Protein AF-A0A9E2C1N7-F1 (afdb_monomer_lite)

pLDDT: mean 74.33, std 12.71, range [33.69, 94.5]

Sequence (258 aa):
MKCPSCKGDIQWSYKGQTCPSCGDPLPKRKAFIVEFFQRSVEFSEDRGFFFWLLVFVLFLIVTAALEHLLGAGKLKIYLDRNKFISLLTMIYVAAHLKLIRNIHTISRPGYPGAYWVDRLIIKKMRRGTNVMLALGVLTSLIVLGPFNIFSMMPAYFVIISLFTALFWSIESFRMDDREFQDAKVRSYFVYLGVIRLRRWRQASGAYLITLVVSGGVFFGLSNVPNLYWNIRMNPFVMETVDIFTGLFDWMPLLWPEG

Secondary structure (DSSP, 8-state):
-B-TTT-PBPPTT---SB-TTT-PBP-----HHHHHHHHHHHHHHT--HHHHHHHHHHHHHHHHHHHHHHS--HHHHHHHH-HHHHHHHHHHHHHHHHHHHHHH-S-BTTB--S-S---HHHHHHHHHHHHHHHHHHHHHHHHH-GGGTTTTHHHHHHHHHHHHHHHHHHHHHHS-HHHHHSHHHHHHHHHTT---HHHHHHHHHHHHHHHHHHHHHHHHHHTSTTHHHHHHH-HHHHHHHHHHHHHHTTS--SS---

Radius of gyration: 24.75 Å; chains: 1; bounding box: 64×68×52 Å

Foldseek 3Di:
DAAPPPRDDDDPPDPDQADPVPRHGGPDPDPPVRVVVVVVLVVCQVDDLVVLLVVLVVVLVVLLVVCVVVHDSLSVVVCVLQVPLVVVLSSVLSLVVRLLSLLPDQDDPPDDDNPDPPDVVSVCLNVQLVVLLVVLQVVCCVQVNPVCCSNLVSVSSVSSVLSNLLSQLVVLVVDDPVNCPPPSNVSSCVSSVNNDSVVSNVVSVVSVVVVVVVVVVVVVCVPDPCSVVVCVPDPVSVVVVVVVCSNVVSRPPPDDPD

Structure (mmCIF, N/CA/C/O backbone):
data_AF-A0A9E2C1N7-F1
#
_entry.id   AF-A0A9E2C1N7-F1
#
loop_
_atom_site.group_PDB
_atom_site.id
_atom_site.type_symbol
_atom_site.label_atom_id
_atom_site.label_alt_id
_atom_site.label_comp_id
_atom_site.label_asym_id
_atom_site.label_entity_id
_atom_site.label_seq_id
_atom_site.pdbx_PDB_ins_code
_atom_site.Cartn_x
_atom_site.Cartn_y
_atom_site.Cartn_z
_atom_site.occupancy
_atom_site.B_iso_or_equiv
_atom_site.auth_seq_id
_atom_site.auth_comp_id
_atom_site.auth_asym_id
_atom_site.auth_atom_id
_atom_site.pdbx_PDB_model_num
ATOM 1 N N . MET A 1 1 ? 24.281 -37.840 2.337 1.00 74.94 1 MET A N 1
ATOM 2 C CA . MET A 1 1 ? 23.338 -37.167 1.406 1.00 74.94 1 MET A CA 1
ATOM 3 C C . MET A 1 1 ? 23.845 -37.396 -0.006 1.00 74.94 1 MET A C 1
ATOM 5 O O . MET A 1 1 ? 25.050 -37.359 -0.169 1.00 74.94 1 MET A O 1
ATOM 9 N N . LYS A 1 2 ? 22.997 -37.628 -1.013 1.00 78.56 2 LYS A N 1
ATOM 10 C CA . LYS A 1 2 ? 23.471 -37.769 -2.402 1.00 78.56 2 LYS A CA 1
ATOM 11 C C . LYS A 1 2 ? 23.579 -36.410 -3.089 1.00 78.56 2 LYS A C 1
ATOM 13 O O . LYS A 1 2 ? 22.719 -35.553 -2.886 1.00 78.56 2 LYS A O 1
ATOM 18 N N . CYS A 1 3 ? 24.621 -36.210 -3.889 1.00 74.94 3 CYS A N 1
ATOM 19 C CA . CYS A 1 3 ? 24.742 -35.036 -4.748 1.00 74.94 3 CYS A CA 1
ATOM 20 C C . CYS A 1 3 ? 23.625 -35.039 -5.811 1.00 74.94 3 CYS A C 1
ATOM 22 O O . CYS A 1 3 ? 23.429 -36.069 -6.455 1.00 74.94 3 CYS A O 1
ATOM 24 N N . PRO A 1 4 ? 22.912 -33.923 -6.044 1.00 73.25 4 PRO A N 1
ATOM 25 C CA . PRO A 1 4 ? 21.876 -33.867 -7.075 1.00 73.25 4 PRO A CA 1
ATOM 26 C C . PRO A 1 4 ? 22.427 -34.027 -8.503 1.00 73.25 4 PRO A C 1
ATOM 28 O O . PRO A 1 4 ? 21.726 -34.587 -9.339 1.00 73.25 4 PRO A O 1
ATOM 31 N N . SER A 1 5 ? 23.668 -33.598 -8.772 1.00 78.31 5 SER A N 1
ATOM 32 C CA . SER A 1 5 ? 24.288 -33.705 -10.102 1.00 78.31 5 SER A CA 1
ATOM 33 C C . SER A 1 5 ? 24.832 -35.107 -10.386 1.00 78.31 5 SER A C 1
ATOM 35 O O . SER A 1 5 ? 24.407 -35.766 -11.329 1.00 78.31 5 SER A O 1
ATOM 37 N N . CYS A 1 6 ? 25.766 -35.593 -9.562 1.00 79.81 6 CYS A N 1
ATOM 38 C CA . CYS A 1 6 ? 26.499 -36.835 -9.837 1.00 79.81 6 CYS A CA 1
ATOM 39 C C . CYS A 1 6 ? 25.971 -38.057 -9.073 1.00 79.81 6 CYS A C 1
ATOM 41 O O . CYS A 1 6 ? 26.512 -39.149 -9.220 1.00 79.81 6 CYS A O 1
ATOM 43 N N . LYS A 1 7 ? 24.946 -37.888 -8.222 1.00 81.31 7 LYS A N 1
ATOM 44 C CA . LYS A 1 7 ? 24.388 -38.923 -7.325 1.00 81.31 7 LYS A CA 1
ATOM 45 C C . LYS A 1 7 ? 25.398 -39.568 -6.361 1.00 81.31 7 LYS A C 1
ATOM 47 O O . LYS A 1 7 ? 25.020 -40.498 -5.651 1.00 81.31 7 LYS A O 1
ATOM 52 N N . GLY A 1 8 ? 26.630 -39.057 -6.293 1.00 79.69 8 GLY A N 1
ATOM 53 C CA . GLY A 1 8 ? 27.670 -39.508 -5.371 1.00 79.69 8 GLY A CA 1
ATOM 54 C C . GLY A 1 8 ? 27.310 -39.229 -3.913 1.00 79.69 8 GLY A C 1
ATOM 55 O O . GLY A 1 8 ? 26.621 -38.248 -3.607 1.00 79.69 8 GLY A O 1
ATOM 56 N N . ASP A 1 9 ? 27.760 -40.101 -3.014 1.00 79.44 9 ASP A N 1
ATOM 57 C CA . ASP A 1 9 ? 27.492 -39.980 -1.585 1.00 79.44 9 ASP A CA 1
ATOM 58 C C . ASP A 1 9 ? 28.379 -38.908 -0.938 1.00 79.44 9 ASP A C 1
ATOM 60 O O . ASP A 1 9 ? 29.605 -38.942 -0.982 1.00 79.44 9 ASP A O 1
ATOM 64 N N . ILE A 1 10 ? 27.727 -37.942 -0.299 1.00 77.06 10 ILE A N 1
ATOM 65 C CA . ILE A 1 10 ? 28.334 -36.869 0.481 1.00 77.06 10 ILE A CA 1
ATOM 66 C C . ILE A 1 10 ? 28.189 -37.239 1.954 1.00 77.06 10 ILE A C 1
ATOM 68 O O . ILE A 1 10 ? 27.066 -37.439 2.449 1.00 77.06 10 ILE A O 1
ATOM 72 N N . GLN A 1 11 ? 29.318 -37.306 2.661 1.00 77.25 11 GLN A N 1
ATOM 73 C CA . GLN A 1 11 ? 29.336 -37.501 4.109 1.00 77.25 11 GLN A CA 1
ATOM 74 C C . GLN A 1 11 ? 28.520 -36.406 4.805 1.00 77.25 11 GLN A C 1
ATOM 76 O O . GLN A 1 11 ? 28.612 -35.229 4.463 1.00 77.25 11 GLN A O 1
ATOM 81 N N . TRP A 1 12 ? 27.716 -36.782 5.801 1.00 66.62 12 TRP A N 1
ATOM 82 C CA . TRP A 1 12 ? 26.826 -35.847 6.504 1.00 66.62 12 TRP A CA 1
ATOM 83 C C . TRP A 1 12 ? 27.586 -34.714 7.221 1.00 66.62 12 TRP A C 1
ATOM 85 O O . TRP A 1 12 ? 27.057 -33.619 7.391 1.00 66.62 12 TRP A O 1
ATOM 95 N N . SER A 1 13 ? 28.836 -34.958 7.615 1.00 73.06 13 SER A N 1
ATOM 96 C CA . SER A 1 13 ? 29.733 -34.001 8.276 1.00 73.06 13 SER A CA 1
ATOM 97 C C . SER A 1 13 ? 30.444 -33.033 7.318 1.00 73.06 13 SER A C 1
ATOM 99 O O . SER A 1 13 ? 31.181 -32.157 7.773 1.00 73.06 13 SER A O 1
ATOM 101 N N . TYR A 1 14 ? 30.250 -33.170 6.004 1.00 72.69 14 TYR A N 1
ATOM 102 C CA . TYR A 1 14 ? 30.948 -32.367 5.007 1.00 72.69 14 TYR A CA 1
ATOM 103 C C . TYR A 1 14 ? 30.443 -30.911 4.999 1.00 72.69 14 TYR A C 1
ATOM 105 O O . TYR A 1 14 ? 29.276 -30.646 4.713 1.00 72.69 14 TYR A O 1
ATOM 113 N N . LYS A 1 15 ? 31.333 -29.956 5.307 1.00 68.69 15 LYS A N 1
ATOM 114 C CA . LYS A 1 15 ? 31.037 -28.506 5.382 1.00 68.69 15 LYS A CA 1
ATOM 115 C C . LYS A 1 15 ? 31.385 -27.721 4.105 1.00 68.69 15 LYS A C 1
ATOM 117 O O . LYS A 1 15 ? 31.274 -26.496 4.099 1.00 68.69 15 LYS A O 1
ATOM 122 N N . GLY A 1 16 ? 31.838 -28.391 3.044 1.00 70.00 16 GLY A N 1
ATOM 123 C CA . GLY A 1 16 ? 32.209 -27.737 1.786 1.00 70.00 16 GLY A CA 1
ATOM 124 C C . GLY A 1 16 ? 30.992 -27.261 0.987 1.00 70.00 16 GLY A C 1
ATOM 125 O O . GLY A 1 16 ? 29.906 -27.830 1.078 1.00 70.00 16 GLY A O 1
ATOM 126 N N . GLN A 1 17 ? 31.172 -26.197 0.198 1.00 71.88 17 GLN A N 1
ATOM 127 C CA . GLN A 1 17 ? 30.114 -25.629 -0.654 1.00 71.88 17 GLN A CA 1
ATOM 128 C C . GLN A 1 17 ? 30.000 -26.321 -2.022 1.00 71.88 17 GLN A C 1
ATOM 130 O O . GLN A 1 17 ? 29.081 -26.023 -2.781 1.00 71.88 17 GLN A O 1
ATOM 135 N N . THR A 1 18 ? 30.907 -27.244 -2.335 1.00 78.88 18 THR A N 1
ATOM 136 C CA . THR A 1 18 ? 30.981 -27.986 -3.598 1.00 78.88 18 THR A CA 1
ATOM 137 C C . THR A 1 18 ? 30.967 -29.485 -3.335 1.00 78.88 18 THR A C 1
ATOM 139 O O . THR A 1 18 ? 31.353 -29.946 -2.266 1.00 78.88 18 THR A O 1
ATOM 142 N N . CYS A 1 19 ? 30.476 -30.276 -4.280 1.00 78.25 19 CYS A N 1
ATOM 143 C CA . CYS A 1 19 ? 30.455 -31.720 -4.147 1.00 78.25 19 CYS A CA 1
ATOM 144 C C . CYS A 1 19 ? 31.893 -32.255 -4.219 1.00 78.25 19 CYS A C 1
ATOM 146 O O . CYS A 1 19 ? 32.580 -31.966 -5.197 1.00 78.25 19 CYS A O 1
ATOM 148 N N . PRO A 1 20 ? 32.350 -33.082 -3.263 1.00 76.19 20 PRO A N 1
ATOM 149 C CA . PRO A 1 20 ? 33.700 -33.643 -3.304 1.00 76.19 20 PRO A CA 1
ATOM 150 C C . PRO A 1 20 ? 33.921 -34.591 -4.495 1.00 76.19 20 PRO A C 1
ATOM 152 O O . PRO A 1 20 ? 35.060 -34.805 -4.890 1.00 76.19 20 PRO A O 1
ATOM 155 N N . SER A 1 21 ? 32.851 -35.147 -5.075 1.00 80.94 21 SER A N 1
ATOM 156 C CA . SER A 1 21 ? 32.938 -36.106 -6.184 1.00 80.94 21 SER A CA 1
ATOM 157 C C . SER A 1 21 ? 32.932 -35.460 -7.571 1.00 80.94 21 SER A C 1
ATOM 159 O O . SER A 1 21 ? 33.561 -35.993 -8.475 1.00 80.94 21 SER A O 1
ATOM 161 N N . CYS A 1 22 ? 32.211 -34.351 -7.771 1.00 80.75 22 CYS A N 1
ATOM 162 C CA . CYS A 1 22 ? 32.082 -33.718 -9.093 1.00 80.75 22 CYS A CA 1
ATOM 163 C C . CYS A 1 22 ? 32.449 -32.230 -9.131 1.00 80.75 22 CYS A C 1
ATOM 165 O O . CYS A 1 22 ? 32.400 -31.630 -10.195 1.00 80.75 22 CYS A O 1
ATOM 167 N N . GLY A 1 23 ? 32.789 -31.612 -7.997 1.00 73.94 23 GLY A N 1
ATOM 168 C CA . GLY A 1 23 ? 33.135 -30.190 -7.922 1.00 73.94 23 GLY A CA 1
ATOM 169 C C . GLY A 1 23 ? 31.953 -29.224 -8.066 1.00 73.94 23 GLY A C 1
ATOM 170 O O . GLY A 1 23 ? 32.115 -28.040 -7.779 1.00 73.94 23 GLY A O 1
ATOM 171 N N . ASP A 1 24 ? 30.762 -29.706 -8.437 1.00 77.12 24 ASP A N 1
ATOM 172 C CA . ASP A 1 24 ? 29.581 -28.856 -8.602 1.00 77.12 24 ASP A CA 1
ATOM 173 C C . ASP A 1 24 ? 29.157 -28.190 -7.288 1.00 77.12 24 ASP A C 1
ATOM 175 O O . ASP A 1 24 ? 29.225 -28.820 -6.227 1.00 77.12 24 ASP A O 1
ATOM 179 N N . PRO A 1 25 ? 28.654 -26.945 -7.329 1.00 74.00 25 PRO A N 1
ATOM 180 C CA . PRO A 1 25 ? 28.130 -26.278 -6.147 1.00 74.00 25 PRO A CA 1
ATOM 181 C C . PRO A 1 25 ? 26.973 -27.087 -5.556 1.00 74.00 25 PRO A C 1
ATOM 183 O O . PRO A 1 25 ? 25.979 -27.382 -6.223 1.00 74.00 25 PRO A O 1
ATOM 186 N N . LEU A 1 26 ? 27.083 -27.436 -4.275 1.00 69.56 26 LEU A N 1
ATOM 187 C CA . LEU A 1 26 ? 25.985 -28.073 -3.565 1.00 69.56 26 LEU A CA 1
ATOM 188 C C . LEU A 1 26 ? 24.870 -27.045 -3.370 1.00 69.56 26 LEU A C 1
ATOM 190 O O . LEU A 1 26 ? 25.157 -25.886 -3.041 1.00 69.56 26 LEU A O 1
ATOM 194 N N . PRO A 1 27 ? 23.592 -27.434 -3.537 1.00 63.25 27 PRO A N 1
ATOM 195 C CA . PRO A 1 27 ? 22.496 -26.541 -3.217 1.00 63.25 27 PRO A CA 1
ATOM 196 C C . PRO A 1 27 ? 22.644 -26.157 -1.748 1.00 63.25 27 PRO A C 1
ATOM 198 O O . PRO A 1 27 ? 22.552 -27.010 -0.861 1.00 63.25 27 PRO A O 1
ATOM 201 N N . LYS A 1 28 ? 22.921 -24.871 -1.484 1.00 62.31 28 LYS A N 1
ATOM 202 C CA . LYS A 1 28 ? 22.920 -24.339 -0.119 1.00 62.31 28 LYS A CA 1
ATOM 203 C C . LYS A 1 28 ? 21.609 -24.787 0.502 1.00 62.31 28 LYS A C 1
ATOM 205 O O . LYS A 1 28 ? 20.558 -24.520 -0.079 1.00 62.31 28 LYS A O 1
ATOM 210 N N . ARG A 1 29 ? 21.677 -25.497 1.632 1.00 56.12 29 ARG A N 1
ATOM 211 C CA . ARG A 1 29 ? 20.500 -25.926 2.394 1.00 56.12 29 ARG A CA 1
ATOM 212 C C . ARG A 1 29 ? 19.708 -24.658 2.714 1.00 56.12 29 ARG A C 1
ATOM 214 O O . ARG A 1 29 ? 20.056 -23.922 3.635 1.00 56.12 29 ARG A O 1
ATOM 221 N N . LYS A 1 30 ? 18.720 -24.326 1.882 1.00 56.91 30 LYS A N 1
ATOM 222 C CA . LYS A 1 30 ? 17.848 -23.186 2.131 1.00 56.91 30 LYS A CA 1
ATOM 223 C C . LYS A 1 30 ? 17.048 -23.568 3.365 1.00 56.91 30 LYS A C 1
ATOM 225 O O . LYS A 1 30 ? 16.530 -24.680 3.444 1.00 56.91 30 LYS A O 1
ATOM 230 N N . ALA A 1 31 ? 17.026 -22.693 4.365 1.00 68.56 31 ALA A N 1
ATOM 231 C CA . ALA A 1 31 ? 16.192 -22.921 5.533 1.00 68.56 31 ALA A CA 1
ATOM 232 C C . ALA A 1 31 ? 14.749 -23.148 5.059 1.00 68.56 31 ALA A C 1
ATOM 234 O O . ALA A 1 31 ? 14.293 -22.441 4.159 1.00 68.56 31 ALA A O 1
ATOM 235 N N . PHE A 1 32 ? 14.042 -24.103 5.664 1.00 69.06 32 PHE A N 1
ATOM 236 C CA . PHE A 1 32 ? 12.650 -24.427 5.324 1.00 69.06 32 PHE A CA 1
ATOM 237 C C . PHE A 1 32 ? 11.767 -23.172 5.238 1.00 69.06 32 PHE A C 1
ATOM 239 O O . PHE A 1 32 ? 10.959 -23.036 4.329 1.00 69.06 32 PHE A O 1
ATOM 246 N N . ILE A 1 33 ? 12.005 -22.205 6.127 1.00 59.47 33 ILE A N 1
ATOM 247 C CA . ILE A 1 33 ? 11.342 -20.897 6.144 1.00 59.47 33 ILE A CA 1
ATOM 248 C C . ILE A 1 33 ? 11.543 -20.140 4.820 1.00 59.47 33 ILE A C 1
ATOM 250 O O . ILE A 1 33 ? 10.585 -19.630 4.252 1.00 59.47 33 ILE A O 1
ATOM 254 N N . VAL A 1 34 ? 12.768 -20.093 4.290 1.00 64.50 34 VAL A N 1
ATOM 255 C CA . VAL A 1 34 ? 13.086 -19.399 3.029 1.00 64.50 34 VAL A CA 1
ATOM 256 C C . VAL A 1 34 ? 12.415 -20.089 1.844 1.00 64.50 34 VAL A C 1
ATOM 258 O O . VAL A 1 34 ? 11.892 -19.417 0.960 1.00 64.50 34 VAL A O 1
ATOM 261 N N . GLU A 1 35 ? 12.395 -21.421 1.832 1.00 68.38 35 GLU A N 1
ATOM 262 C CA . GLU A 1 35 ? 11.720 -22.190 0.783 1.00 68.38 35 GLU A CA 1
ATOM 263 C C . GLU A 1 35 ? 10.193 -22.023 0.847 1.00 68.38 35 GLU A C 1
ATOM 265 O O . GLU A 1 35 ? 9.552 -21.818 -0.182 1.00 68.38 35 GLU A O 1
ATOM 270 N N . PHE A 1 36 ? 9.617 -22.019 2.052 1.00 68.88 36 PHE A N 1
ATOM 271 C CA . PHE A 1 36 ? 8.199 -21.754 2.277 1.00 68.88 36 PHE A CA 1
ATOM 272 C C . PHE A 1 36 ? 7.804 -20.342 1.829 1.00 68.88 36 PHE A C 1
ATOM 274 O O . PHE A 1 36 ? 6.798 -20.180 1.138 1.00 68.88 36 PHE A O 1
ATOM 281 N N . PHE A 1 37 ? 8.609 -19.326 2.157 1.00 67.56 37 PHE A N 1
ATOM 282 C CA . PHE A 1 37 ? 8.377 -17.960 1.687 1.00 67.56 37 PHE A CA 1
ATOM 283 C C . PHE A 1 37 ? 8.489 -17.859 0.166 1.00 67.56 37 PHE A C 1
ATOM 285 O O . PHE A 1 37 ? 7.611 -17.258 -0.443 1.00 67.56 37 PHE A O 1
ATOM 292 N N . GLN A 1 38 ? 9.500 -18.471 -0.465 1.00 67.25 38 GLN A N 1
ATOM 293 C CA . GLN A 1 38 ? 9.611 -18.466 -1.931 1.00 67.25 38 GLN A CA 1
ATOM 294 C C . GLN A 1 38 ? 8.392 -19.117 -2.592 1.00 67.25 38 GLN A C 1
ATOM 296 O O . GLN A 1 38 ? 7.775 -18.496 -3.453 1.00 67.25 38 GLN A O 1
ATOM 301 N N . ARG A 1 39 ? 7.980 -20.307 -2.136 1.00 66.50 39 ARG A N 1
ATOM 302 C CA . ARG A 1 39 ? 6.788 -20.988 -2.670 1.00 66.50 39 ARG A CA 1
ATOM 303 C C . ARG A 1 39 ? 5.503 -20.200 -2.431 1.00 66.50 39 ARG A C 1
ATOM 305 O O . ARG A 1 39 ? 4.633 -20.181 -3.293 1.00 66.50 39 ARG A O 1
ATOM 312 N N . SER A 1 40 ? 5.372 -19.546 -1.278 1.00 65.88 40 SER A N 1
ATOM 313 C CA . SER A 1 40 ? 4.205 -18.709 -0.968 1.00 65.88 40 SER A CA 1
ATOM 314 C C . SER A 1 40 ? 4.152 -17.469 -1.856 1.00 65.88 40 SER A C 1
ATOM 316 O O . SER A 1 40 ? 3.079 -17.099 -2.330 1.00 65.88 40 SER A O 1
ATOM 318 N N . VAL A 1 41 ? 5.310 -16.851 -2.118 1.00 65.69 41 VAL A N 1
ATOM 319 C CA . VAL A 1 41 ? 5.431 -15.733 -3.059 1.00 65.69 41 VAL A CA 1
ATOM 320 C C . VAL A 1 41 ? 4.995 -16.194 -4.444 1.00 65.69 41 VAL A C 1
ATOM 322 O O . VAL A 1 41 ? 4.045 -15.615 -4.958 1.00 65.69 41 VAL A O 1
ATOM 325 N N . GLU A 1 42 ? 5.581 -17.270 -4.977 1.00 67.62 42 GLU A N 1
ATOM 326 C CA . GLU A 1 42 ? 5.230 -17.855 -6.284 1.00 67.62 42 GLU A CA 1
ATOM 327 C C . GLU A 1 42 ? 3.737 -18.215 -6.380 1.00 67.62 42 GLU A C 1
ATOM 329 O O . GLU A 1 42 ? 3.062 -17.822 -7.326 1.00 67.62 42 GLU A O 1
ATOM 334 N N . PHE A 1 43 ? 3.166 -18.871 -5.363 1.00 69.38 43 PHE A N 1
ATOM 335 C CA . PHE A 1 43 ? 1.740 -19.221 -5.332 1.00 69.38 43 PHE A CA 1
ATOM 336 C C . PHE A 1 43 ? 0.820 -17.995 -5.347 1.00 69.38 43 PHE A C 1
ATOM 338 O O . PHE A 1 43 ? -0.278 -18.033 -5.913 1.00 69.38 43 PHE A O 1
ATOM 345 N N . SER A 1 44 ? 1.251 -16.910 -4.704 1.00 66.25 44 SER A N 1
ATOM 346 C CA . SER A 1 44 ? 0.518 -15.649 -4.682 1.00 66.25 44 SER A CA 1
ATOM 347 C C . SER A 1 44 ? 0.630 -14.880 -6.001 1.00 66.25 44 SER A C 1
ATOM 349 O O . SER A 1 44 ? -0.111 -13.910 -6.192 1.00 66.25 44 SER A O 1
ATOM 351 N N . GLU A 1 45 ? 1.525 -15.287 -6.919 1.00 64.94 45 GLU A N 1
ATOM 352 C CA . GLU A 1 45 ? 1.841 -14.460 -8.077 1.00 64.94 45 GLU A CA 1
ATOM 353 C C . GLU A 1 45 ? 0.700 -14.358 -9.110 1.00 64.94 45 GLU A C 1
ATOM 355 O O . GLU A 1 45 ? 0.469 -13.304 -9.709 1.00 64.94 45 GLU A O 1
ATOM 360 N N . ASP A 1 46 ? -0.104 -15.401 -9.250 1.00 63.38 46 ASP A N 1
ATOM 361 C CA . ASP A 1 46 ? -1.195 -15.415 -10.231 1.00 63.38 46 ASP A CA 1
ATOM 362 C C . ASP A 1 46 ? -2.555 -15.049 -9.622 1.00 63.38 46 ASP A C 1
ATOM 364 O O . ASP A 1 46 ? -3.607 -15.163 -10.257 1.00 63.38 46 ASP A O 1
ATOM 368 N N . ARG A 1 47 ? -2.575 -14.615 -8.356 1.00 76.56 47 ARG A N 1
ATOM 369 C CA . ARG A 1 47 ? -3.819 -14.452 -7.604 1.00 76.56 47 ARG A CA 1
ATOM 370 C C . ARG A 1 47 ? -4.387 -13.036 -7.705 1.00 76.56 47 ARG A C 1
ATOM 372 O O . ARG A 1 47 ? -3.727 -12.033 -7.434 1.00 76.56 47 ARG A O 1
ATOM 379 N N . GLY A 1 48 ? -5.659 -12.970 -8.101 1.00 72.44 48 GLY A N 1
ATOM 380 C CA . GLY A 1 48 ? -6.412 -11.734 -8.311 1.00 72.44 48 GLY A CA 1
ATOM 381 C C . GLY A 1 48 ? -7.000 -11.116 -7.035 1.00 72.44 48 GLY A C 1
ATOM 382 O O . GLY A 1 48 ? -6.746 -11.554 -5.920 1.00 72.44 48 GLY A O 1
ATOM 383 N N . PHE A 1 49 ? -7.834 -10.087 -7.211 1.00 76.75 49 PHE A N 1
ATOM 384 C CA . PHE A 1 49 ? -8.453 -9.327 -6.112 1.00 76.75 49 PHE A CA 1
ATOM 385 C C . PHE A 1 49 ? -9.267 -10.202 -5.147 1.00 76.75 49 PHE A C 1
ATOM 387 O O . PHE A 1 49 ? -9.076 -10.104 -3.940 1.00 76.75 49 PHE A O 1
ATOM 394 N N . PHE A 1 50 ? -10.116 -11.093 -5.669 1.00 79.12 50 PHE A N 1
ATOM 395 C CA . PHE A 1 50 ? -10.971 -11.954 -4.843 1.00 79.12 50 PHE A CA 1
ATOM 396 C C . PHE A 1 50 ? -10.184 -12.884 -3.917 1.00 79.12 50 PHE A C 1
ATOM 398 O O . PHE A 1 50 ? -10.632 -13.159 -2.810 1.00 79.12 50 PHE A O 1
ATOM 405 N N . PHE A 1 51 ? -8.997 -13.326 -4.338 1.00 82.69 51 PHE A N 1
ATOM 406 C CA . PHE A 1 51 ? -8.122 -14.118 -3.480 1.00 82.69 51 PHE A CA 1
ATOM 407 C C . PHE A 1 51 ? -7.639 -13.296 -2.283 1.00 82.69 51 PHE A C 1
ATOM 409 O O . PHE A 1 51 ? -7.774 -13.740 -1.151 1.00 82.69 51 PHE A O 1
ATOM 416 N N . TRP A 1 52 ? -7.137 -12.080 -2.514 1.00 81.44 52 TRP A N 1
ATOM 417 C CA . TRP A 1 52 ? -6.672 -11.202 -1.434 1.00 81.44 52 TRP A CA 1
ATOM 418 C C . TRP A 1 52 ? -7.804 -10.749 -0.515 1.00 81.44 52 TRP A C 1
ATOM 420 O O . TRP A 1 52 ? -7.599 -10.649 0.691 1.00 81.44 52 TRP A O 1
ATOM 430 N N . LEU A 1 53 ? -9.004 -10.547 -1.066 1.00 83.38 53 LEU A N 1
ATOM 431 C CA . LEU A 1 53 ? -10.204 -10.295 -0.276 1.00 83.38 53 LEU A CA 1
ATOM 432 C C . LEU A 1 53 ? -10.514 -11.480 0.640 1.00 83.38 53 LEU A C 1
ATOM 434 O O . LEU A 1 53 ? -10.687 -11.288 1.837 1.00 83.38 53 LEU A O 1
ATOM 438 N N . LEU A 1 54 ? -10.517 -12.702 0.104 1.00 86.62 54 LEU A N 1
ATOM 439 C CA . LEU A 1 54 ? -10.760 -13.912 0.886 1.00 86.62 54 LEU A CA 1
ATOM 440 C C . LEU A 1 54 ? -9.680 -14.136 1.953 1.00 86.62 54 LEU A C 1
ATOM 442 O O . LEU A 1 54 ? -10.016 -14.443 3.091 1.00 86.62 54 LEU A O 1
ATOM 446 N N . VAL A 1 55 ? -8.402 -13.926 1.624 1.00 84.81 55 VAL A N 1
ATOM 447 C CA . VAL A 1 55 ? -7.296 -13.998 2.593 1.00 84.81 55 VAL A CA 1
ATOM 448 C C . VAL A 1 55 ? -7.495 -12.986 3.720 1.00 84.81 55 VAL A C 1
ATOM 450 O O . VAL A 1 55 ? -7.352 -13.344 4.886 1.00 84.81 55 VAL A O 1
ATOM 453 N N . PHE A 1 56 ? -7.861 -11.744 3.396 1.00 84.00 56 PHE A N 1
ATOM 454 C CA . PHE A 1 56 ? -8.083 -10.709 4.402 1.00 84.00 56 PHE A CA 1
ATOM 455 C C . PHE A 1 56 ? -9.310 -10.995 5.277 1.00 84.00 56 PHE A C 1
ATOM 457 O O . PHE A 1 56 ? -9.244 -10.842 6.494 1.00 84.00 56 PHE A O 1
ATOM 464 N N . VAL A 1 57 ? -10.406 -11.476 4.683 1.00 85.44 57 VAL A N 1
ATOM 465 C CA . VAL A 1 57 ? -11.612 -11.889 5.416 1.00 85.44 57 VAL A CA 1
ATOM 466 C C . VAL A 1 57 ? -11.311 -13.064 6.345 1.00 85.44 57 VAL A C 1
ATOM 468 O O . VAL A 1 57 ? -11.675 -13.019 7.515 1.00 85.44 57 VAL A O 1
ATOM 471 N N . LEU A 1 58 ? -10.604 -14.095 5.871 1.00 87.62 58 LEU A N 1
ATOM 472 C CA . LEU A 1 58 ? -10.188 -15.218 6.716 1.00 87.62 58 LEU A CA 1
ATOM 473 C C . LEU A 1 58 ? -9.280 -14.753 7.853 1.00 87.62 58 LEU A C 1
ATOM 475 O O . LEU A 1 58 ? -9.462 -15.175 8.991 1.00 87.62 58 LEU A O 1
ATOM 479 N N . PHE A 1 59 ? -8.340 -13.854 7.563 1.00 86.00 59 PHE A N 1
ATOM 480 C CA . PHE A 1 59 ? -7.473 -13.271 8.578 1.00 86.00 59 PHE A CA 1
ATOM 481 C C . PHE A 1 59 ? -8.273 -12.515 9.646 1.00 86.00 59 PHE A C 1
ATOM 483 O O . PHE A 1 59 ? -8.022 -12.721 10.831 1.00 86.00 59 PHE A O 1
ATOM 490 N N . LEU A 1 60 ? -9.274 -11.719 9.249 1.00 84.38 60 LEU A N 1
ATOM 491 C CA . LEU A 1 60 ? -10.201 -11.034 10.158 1.00 84.38 60 LEU A CA 1
ATOM 492 C C . LEU A 1 60 ? -11.026 -12.008 11.006 1.00 84.38 60 LEU A C 1
ATOM 494 O O . LEU A 1 60 ? -11.160 -11.806 12.207 1.00 84.38 60 LEU A O 1
ATOM 498 N N . ILE A 1 61 ? -11.556 -13.077 10.409 1.00 85.62 61 ILE A N 1
ATOM 499 C CA . ILE A 1 61 ? -12.334 -14.091 11.137 1.00 85.62 61 ILE A CA 1
ATOM 500 C C . ILE A 1 61 ? -11.453 -14.789 12.176 1.00 85.62 61 ILE A C 1
ATOM 502 O O . ILE A 1 61 ? -11.859 -14.939 13.327 1.00 85.62 61 ILE A O 1
ATOM 506 N N . VAL A 1 62 ? -10.237 -15.187 11.791 1.00 86.19 62 VAL A N 1
ATOM 507 C CA . VAL A 1 62 ? -9.286 -15.845 12.697 1.00 86.19 62 VAL A CA 1
ATOM 508 C C . VAL A 1 62 ? -8.857 -14.898 13.815 1.00 86.19 62 VAL A C 1
ATOM 510 O O . VAL A 1 62 ? -8.845 -15.304 14.973 1.00 86.19 62 VAL A O 1
ATOM 513 N N . THR A 1 63 ? -8.550 -13.636 13.509 1.00 83.25 63 THR A N 1
ATOM 514 C CA . THR A 1 63 ? -8.188 -12.645 14.539 1.00 83.25 63 THR A CA 1
ATOM 515 C C . THR A 1 63 ? -9.355 -12.330 15.467 1.00 83.25 63 THR A C 1
ATOM 517 O O . THR A 1 63 ? -9.150 -12.289 16.675 1.00 83.25 63 THR A O 1
ATOM 520 N N . ALA A 1 64 ? -10.579 -12.206 14.952 1.00 80.75 64 ALA A N 1
ATOM 521 C CA . ALA A 1 64 ? -11.771 -12.016 15.776 1.00 80.75 64 ALA A CA 1
ATOM 522 C C . ALA A 1 64 ? -12.038 -13.227 16.685 1.00 80.75 64 ALA A C 1
ATOM 524 O O . ALA A 1 64 ? -12.378 -13.053 17.854 1.00 80.75 64 ALA A O 1
ATOM 525 N N . ALA A 1 65 ? -11.846 -14.450 16.181 1.00 83.38 65 ALA A N 1
ATOM 526 C CA . ALA A 1 65 ? -11.967 -15.667 16.979 1.00 83.38 65 ALA A CA 1
ATOM 527 C C . ALA A 1 65 ? -10.892 -15.739 18.075 1.00 83.38 65 ALA A C 1
ATOM 529 O O . ALA A 1 65 ? -11.211 -16.023 19.226 1.00 83.38 65 ALA A O 1
ATOM 530 N N . LEU A 1 66 ? -9.634 -15.429 17.745 1.00 82.81 66 LEU A N 1
ATOM 531 C CA . LEU A 1 66 ? -8.537 -15.384 18.715 1.00 82.81 66 LEU A CA 1
ATOM 532 C C . LEU A 1 66 ? -8.762 -14.312 19.784 1.00 82.81 66 LEU A C 1
ATOM 534 O O . LEU A 1 66 ? -8.563 -14.588 20.962 1.00 82.81 66 LEU A O 1
ATOM 538 N N . GLU A 1 67 ? -9.210 -13.114 19.406 1.00 79.44 67 GLU A N 1
ATOM 539 C CA . GLU A 1 67 ? -9.516 -12.056 20.371 1.00 79.44 67 GLU A CA 1
ATOM 540 C C . GLU A 1 67 ? -10.693 -12.439 21.275 1.00 79.44 67 GLU A C 1
ATOM 542 O O . GLU A 1 67 ? -10.688 -12.110 22.456 1.00 79.44 67 GLU A O 1
ATOM 547 N N . HIS A 1 68 ? -11.686 -13.160 20.751 1.00 78.38 68 HIS A N 1
ATOM 548 C CA . HIS A 1 68 ? -12.794 -13.662 21.561 1.00 78.38 68 HIS A CA 1
ATOM 549 C C . HIS A 1 68 ? -12.355 -14.750 22.552 1.00 78.38 68 HIS A C 1
ATOM 551 O O . HIS A 1 68 ? -12.898 -14.830 23.648 1.00 78.38 68 HIS A O 1
ATOM 557 N N . LEU A 1 69 ? -11.363 -15.569 22.188 1.00 80.50 69 LEU A N 1
ATOM 558 C CA . LEU A 1 69 ? -10.795 -16.589 23.074 1.00 80.50 69 LEU A CA 1
ATOM 559 C C . LEU A 1 69 ? -9.845 -16.004 24.130 1.00 80.50 69 LEU A C 1
ATOM 561 O O . LEU A 1 69 ? -9.757 -16.540 25.231 1.00 80.50 69 LEU A O 1
ATOM 565 N N . LEU A 1 70 ? -9.110 -14.940 23.793 1.00 78.94 70 LEU A N 1
ATOM 566 C CA . LEU A 1 70 ? -8.022 -14.394 24.616 1.00 78.94 70 LEU A CA 1
ATOM 567 C C . LEU A 1 70 ? -8.370 -13.076 25.325 1.00 78.94 70 LEU A C 1
ATOM 569 O O . LEU A 1 70 ? -7.580 -12.602 26.139 1.00 78.94 70 LEU A O 1
ATOM 573 N N . GLY A 1 71 ? -9.507 -12.451 25.019 1.00 68.56 71 GLY A N 1
ATOM 574 C CA . GLY A 1 71 ? -9.816 -11.110 25.504 1.00 68.56 71 GLY A CA 1
ATOM 575 C C . GLY A 1 71 ? -11.266 -10.673 25.301 1.00 68.56 71 GLY A C 1
ATOM 576 O O . GLY A 1 71 ? -12.195 -11.473 25.282 1.00 68.56 71 GLY A O 1
ATOM 577 N N . ALA A 1 72 ? -11.462 -9.357 25.192 1.00 69.38 72 ALA A N 1
ATOM 578 C CA . ALA A 1 72 ? -12.781 -8.721 25.234 1.00 69.38 72 ALA A CA 1
ATOM 579 C C . ALA A 1 72 ? -13.598 -8.831 23.927 1.00 69.38 72 ALA A C 1
ATOM 581 O O . ALA A 1 72 ? -14.749 -8.400 23.898 1.00 69.38 72 ALA A O 1
ATOM 582 N N . GLY A 1 73 ? -13.028 -9.378 22.844 1.00 73.50 73 GLY A N 1
ATOM 583 C CA . GLY A 1 73 ? -13.715 -9.539 21.556 1.00 73.50 73 GLY A CA 1
ATOM 584 C C . GLY A 1 73 ? -14.156 -8.225 20.895 1.00 73.50 73 GLY A C 1
ATOM 585 O O . GLY A 1 73 ? -15.221 -8.177 20.271 1.00 73.50 73 GLY A O 1
ATOM 586 N N . LYS A 1 74 ? -13.368 -7.151 21.031 1.00 73.88 74 LYS A N 1
ATOM 587 C CA . LYS A 1 74 ? -13.721 -5.813 20.535 1.00 73.88 74 LYS A CA 1
ATOM 588 C C . LYS A 1 74 ? -13.811 -5.768 19.010 1.00 73.88 74 LYS A C 1
ATOM 590 O O . LYS A 1 74 ? -14.698 -5.094 18.498 1.00 73.88 74 LYS A O 1
ATOM 595 N N . LEU A 1 75 ? -12.979 -6.520 18.285 1.00 73.44 75 LEU A N 1
ATOM 596 C CA . LEU A 1 75 ? -12.996 -6.577 16.820 1.00 73.44 75 LEU A CA 1
ATOM 597 C C . LEU A 1 75 ? -14.318 -7.131 16.285 1.00 73.44 75 LEU A C 1
ATOM 599 O O . LEU A 1 75 ? -14.852 -6.611 15.310 1.00 73.44 75 LEU A O 1
ATOM 603 N N . LYS A 1 76 ? -14.891 -8.155 16.930 1.00 78.19 76 LYS A N 1
ATOM 604 C CA . LYS A 1 76 ? -16.200 -8.690 16.525 1.00 78.19 76 LYS A CA 1
ATOM 605 C C . LYS A 1 76 ? -17.302 -7.651 16.732 1.00 78.19 76 LYS A C 1
ATOM 607 O O . LYS A 1 76 ? -18.069 -7.389 15.812 1.00 78.19 76 LYS A O 1
ATOM 612 N N . ILE A 1 77 ? -17.346 -7.040 17.917 1.00 74.62 77 ILE A N 1
ATOM 613 C CA . ILE A 1 77 ? -18.320 -5.987 18.244 1.00 74.62 77 ILE A CA 1
ATOM 614 C C . ILE A 1 77 ? -18.200 -4.828 17.244 1.00 74.62 77 ILE A C 1
ATOM 616 O O . ILE A 1 77 ? -19.211 -4.310 16.776 1.00 74.62 77 ILE A O 1
ATOM 620 N N . TYR A 1 78 ? -16.970 -4.469 16.877 1.00 67.75 78 TYR A N 1
ATOM 621 C CA . TYR A 1 78 ? -16.674 -3.452 15.877 1.00 67.75 78 TYR A CA 1
ATOM 622 C C . TYR A 1 78 ? -17.223 -3.809 14.486 1.00 67.75 78 TYR A C 1
ATOM 624 O O . TYR A 1 78 ? -17.948 -3.015 13.885 1.00 67.75 78 TYR A O 1
ATOM 632 N N . LEU A 1 79 ? -16.930 -5.015 13.988 1.00 74.00 79 LEU A N 1
ATOM 633 C CA . LEU A 1 79 ? -17.415 -5.479 12.684 1.00 74.00 79 LEU A CA 1
ATOM 634 C C . LEU A 1 79 ? -18.950 -5.546 12.636 1.00 74.00 79 LEU A C 1
ATOM 636 O O . LEU A 1 79 ? -19.551 -5.224 11.609 1.00 74.00 79 LEU A O 1
ATOM 640 N N . ASP A 1 80 ? -19.583 -5.933 13.748 1.00 77.19 80 ASP A N 1
ATOM 641 C CA . ASP A 1 80 ? -21.037 -6.052 13.856 1.00 77.19 80 ASP A CA 1
ATOM 642 C C . ASP A 1 80 ? -21.748 -4.694 13.946 1.00 77.19 80 ASP A C 1
ATOM 644 O O . ASP A 1 80 ? -22.831 -4.548 13.371 1.00 77.19 80 ASP A O 1
ATOM 648 N N . ARG A 1 81 ? -21.155 -3.696 14.617 1.00 72.19 81 ARG A N 1
ATOM 649 C CA . ARG A 1 81 ? -21.699 -2.327 14.679 1.00 72.19 81 ARG A CA 1
ATOM 650 C C . ARG A 1 81 ? -21.521 -1.579 13.359 1.00 72.19 81 ARG A C 1
ATOM 652 O O . ARG A 1 81 ? -22.460 -0.946 12.889 1.00 72.19 81 ARG A O 1
ATOM 659 N N . ASN A 1 82 ? -20.372 -1.745 12.702 1.00 70.62 82 ASN A N 1
ATOM 660 C CA . ASN A 1 82 ? -19.974 -0.938 11.546 1.00 70.62 82 ASN A CA 1
ATOM 661 C C . ASN A 1 82 ? -19.907 -1.737 10.248 1.00 70.62 82 ASN A C 1
ATOM 663 O O . ASN A 1 82 ? -18.922 -1.660 9.512 1.00 70.62 82 ASN A O 1
ATOM 667 N N . LYS A 1 83 ? -20.951 -2.512 9.937 1.00 73.94 83 LYS A N 1
ATOM 668 C CA . LYS A 1 83 ? -20.943 -3.473 8.816 1.00 73.94 83 LYS A CA 1
ATOM 669 C C . LYS A 1 83 ? -20.584 -2.844 7.471 1.00 73.94 83 LYS A C 1
ATOM 671 O O . LYS A 1 83 ? -19.760 -3.388 6.740 1.00 73.94 83 LYS A O 1
ATOM 676 N N . PHE A 1 84 ? -21.178 -1.695 7.146 1.00 70.44 84 PHE A N 1
ATOM 677 C CA . PHE A 1 84 ? -20.951 -1.029 5.860 1.00 70.44 84 PHE A CA 1
ATOM 678 C C . PHE A 1 84 ? -19.513 -0.513 5.720 1.00 70.44 84 PHE A C 1
ATOM 680 O O . PHE A 1 84 ? -18.851 -0.770 4.716 1.00 70.44 84 PHE A O 1
ATOM 687 N N . ILE A 1 85 ? -18.990 0.153 6.750 1.00 68.44 85 ILE A N 1
ATOM 688 C CA . ILE A 1 85 ? -17.618 0.679 6.739 1.00 68.44 85 ILE A CA 1
ATOM 689 C C . ILE A 1 85 ? -16.584 -0.424 6.841 1.00 68.44 85 ILE A C 1
ATOM 691 O O . ILE A 1 85 ? -15.559 -0.366 6.163 1.00 68.44 85 ILE A O 1
ATOM 695 N N . SER A 1 86 ? -16.873 -1.467 7.608 1.00 73.56 86 SER A N 1
ATOM 696 C CA . SER A 1 86 ? -16.044 -2.664 7.662 1.00 73.56 86 SER A CA 1
ATOM 697 C C . SER A 1 86 ? -15.961 -3.321 6.285 1.00 73.56 86 SER A C 1
ATOM 699 O O . SER A 1 86 ? -14.870 -3.675 5.848 1.00 73.56 86 SER A O 1
ATOM 701 N N . LEU A 1 87 ? -17.077 -3.409 5.549 1.00 78.94 87 LEU A N 1
ATOM 702 C CA . LEU A 1 87 ? -17.105 -3.908 4.171 1.00 78.94 87 LEU A CA 1
ATOM 703 C C . LEU A 1 87 ? -16.268 -3.046 3.221 1.00 78.94 87 LEU A C 1
ATOM 705 O O . LEU A 1 87 ? -15.433 -3.582 2.491 1.00 78.94 87 LEU A O 1
ATOM 709 N N . LEU A 1 88 ? -16.446 -1.724 3.251 1.00 79.62 88 LEU A N 1
ATOM 710 C CA . LEU A 1 88 ? -15.650 -0.809 2.431 1.00 79.62 88 LEU A CA 1
ATOM 711 C C . LEU A 1 88 ? -14.159 -0.908 2.760 1.00 79.62 88 LEU A C 1
ATOM 713 O O . LEU A 1 88 ? -13.333 -0.993 1.851 1.00 79.62 88 LEU A O 1
ATOM 717 N N . THR A 1 89 ? -13.815 -0.971 4.044 1.00 77.50 89 THR A N 1
ATOM 718 C CA . THR A 1 89 ? -12.429 -1.110 4.497 1.00 77.50 89 THR A CA 1
ATOM 719 C C . THR A 1 89 ? -11.846 -2.452 4.070 1.00 77.50 89 THR A C 1
ATOM 721 O O . THR A 1 89 ? -10.734 -2.487 3.558 1.00 77.50 89 THR A O 1
ATOM 724 N N . MET A 1 90 ? -12.596 -3.553 4.167 1.00 81.38 90 MET A N 1
ATOM 725 C CA . MET A 1 90 ? -12.162 -4.866 3.672 1.00 81.38 90 MET A CA 1
ATOM 726 C C . MET A 1 90 ? -11.863 -4.850 2.169 1.00 81.38 90 MET A C 1
ATOM 728 O O . MET A 1 90 ? -10.808 -5.322 1.744 1.00 81.38 90 MET A O 1
ATOM 732 N N . ILE A 1 91 ? -12.759 -4.270 1.365 1.00 82.88 91 ILE A N 1
ATOM 733 C CA . ILE A 1 91 ? -12.568 -4.115 -0.085 1.00 82.88 91 ILE A CA 1
ATOM 734 C C . ILE A 1 91 ? -11.320 -3.276 -0.367 1.00 82.88 91 ILE A C 1
ATOM 736 O O . ILE A 1 91 ? -10.487 -3.643 -1.200 1.00 82.88 91 ILE A O 1
ATOM 740 N N . TYR A 1 92 ? -11.177 -2.163 0.345 1.00 83.69 92 TYR A N 1
ATOM 741 C CA . TYR A 1 92 ? -10.066 -1.244 0.180 1.00 83.69 92 TYR A CA 1
ATOM 742 C C . TYR A 1 92 ? -8.724 -1.888 0.557 1.00 83.69 92 TYR A C 1
ATOM 744 O O . TYR A 1 92 ? -7.777 -1.832 -0.229 1.00 83.69 92 TYR A O 1
ATOM 752 N N . VAL A 1 93 ? -8.639 -2.570 1.702 1.00 84.31 93 VAL A N 1
ATOM 753 C CA . VAL A 1 93 ? -7.418 -3.258 2.146 1.00 84.31 93 VAL A CA 1
ATOM 754 C C . VAL A 1 93 ? -7.050 -4.390 1.194 1.00 84.31 93 VAL A C 1
ATOM 756 O O . VAL A 1 93 ? -5.887 -4.512 0.820 1.00 84.31 93 VAL A O 1
ATOM 759 N N . ALA A 1 94 ? -8.021 -5.166 0.713 1.00 82.69 94 ALA A N 1
ATOM 760 C CA . ALA A 1 94 ? -7.770 -6.200 -0.288 1.00 82.69 94 ALA A CA 1
ATOM 761 C C . ALA A 1 94 ? -7.203 -5.621 -1.597 1.00 82.69 94 ALA A C 1
ATOM 763 O O . ALA A 1 94 ? -6.252 -6.165 -2.168 1.00 82.69 94 ALA A O 1
ATOM 764 N N . ALA A 1 95 ? -7.746 -4.490 -2.061 1.00 83.19 95 ALA A N 1
ATOM 765 C CA . ALA A 1 95 ? -7.220 -3.778 -3.222 1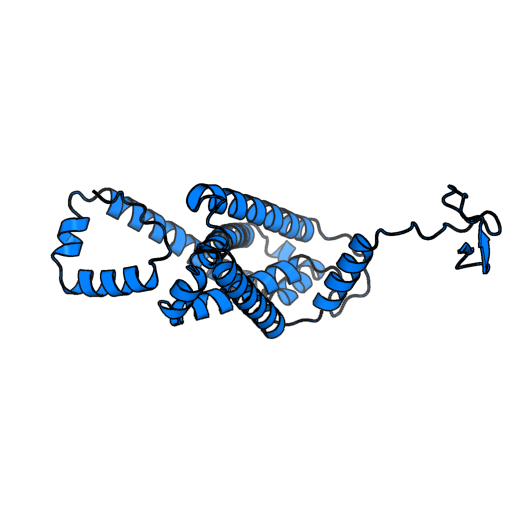.00 83.19 95 ALA A CA 1
ATOM 766 C C . ALA A 1 95 ? -5.799 -3.250 -2.964 1.00 83.19 95 ALA A C 1
ATOM 768 O O . ALA A 1 95 ? -4.930 -3.364 -3.833 1.00 83.19 95 ALA A O 1
ATOM 769 N N . HIS A 1 96 ? -5.546 -2.735 -1.761 1.00 85.44 96 HIS A N 1
ATOM 770 C CA . HIS A 1 96 ? -4.247 -2.222 -1.350 1.00 85.44 96 HIS A CA 1
ATOM 771 C C . HIS A 1 96 ? -3.179 -3.324 -1.282 1.00 85.44 96 HIS A C 1
ATOM 773 O O . HIS A 1 96 ? -2.105 -3.180 -1.865 1.00 85.44 96 HIS A O 1
ATOM 779 N N . LEU A 1 97 ? -3.494 -4.466 -0.665 1.00 84.25 97 LEU A N 1
ATOM 780 C CA . LEU A 1 97 ? -2.617 -5.637 -0.596 1.00 84.25 97 LEU A CA 1
ATOM 781 C C . LEU A 1 97 ? -2.288 -6.181 -1.988 1.00 84.25 97 LEU A C 1
ATOM 783 O O . LEU A 1 97 ? -1.122 -6.444 -2.285 1.00 84.25 97 LEU A O 1
ATOM 787 N N . LYS A 1 98 ? -3.289 -6.280 -2.874 1.00 84.00 98 LYS A N 1
ATOM 788 C CA . LYS A 1 98 ? -3.074 -6.663 -4.276 1.00 84.00 98 LYS A CA 1
ATOM 789 C C . LYS A 1 98 ? -2.102 -5.706 -4.969 1.00 84.00 98 LYS A C 1
ATOM 791 O O . LYS A 1 98 ? -1.208 -6.160 -5.683 1.00 84.00 98 LYS A O 1
ATOM 796 N N . LEU A 1 99 ? -2.271 -4.396 -4.776 1.00 83.00 99 LEU A N 1
ATOM 797 C CA . LEU A 1 99 ? -1.399 -3.384 -5.371 1.00 83.00 99 LEU A CA 1
ATOM 798 C C . LEU A 1 99 ? 0.041 -3.519 -4.859 1.00 83.00 99 LEU A C 1
ATOM 800 O O . LEU A 1 99 ? 0.956 -3.597 -5.678 1.00 83.00 99 LEU A O 1
ATOM 804 N N . ILE A 1 100 ? 0.240 -3.602 -3.538 1.00 85.50 100 ILE A N 1
ATOM 805 C CA . ILE A 1 100 ? 1.564 -3.804 -2.925 1.00 85.50 100 ILE A CA 1
ATOM 806 C C . ILE A 1 100 ? 2.210 -5.065 -3.494 1.00 85.50 100 ILE A C 1
ATOM 808 O O . ILE A 1 100 ? 3.339 -5.014 -3.979 1.00 85.50 100 ILE A O 1
ATOM 812 N N . ARG A 1 101 ? 1.488 -6.189 -3.518 1.00 81.88 101 ARG A N 1
ATOM 813 C CA . ARG A 1 101 ? 2.014 -7.428 -4.093 1.00 81.88 101 ARG A CA 1
ATOM 814 C C . ARG A 1 101 ? 2.440 -7.220 -5.546 1.00 81.88 101 ARG A C 1
ATOM 816 O O . ARG A 1 101 ? 3.577 -7.528 -5.881 1.00 81.88 101 ARG A O 1
ATOM 823 N N . ASN A 1 102 ? 1.586 -6.636 -6.387 1.00 78.50 102 ASN A N 1
ATOM 824 C CA . ASN A 1 102 ? 1.889 -6.406 -7.803 1.00 78.50 102 ASN A CA 1
ATOM 825 C C . ASN A 1 102 ? 3.093 -5.467 -8.026 1.00 78.50 102 ASN A C 1
ATOM 827 O O . ASN A 1 102 ? 3.816 -5.613 -9.011 1.00 78.50 102 ASN A O 1
ATOM 831 N N . ILE A 1 103 ? 3.338 -4.513 -7.123 1.00 82.88 103 ILE A N 1
ATOM 832 C CA . ILE A 1 103 ? 4.536 -3.657 -7.148 1.00 82.88 103 ILE A CA 1
ATOM 833 C C . ILE A 1 103 ? 5.802 -4.505 -6.952 1.00 82.88 103 ILE A C 1
ATOM 835 O O . ILE A 1 103 ? 6.818 -4.299 -7.632 1.00 82.88 103 ILE A O 1
ATOM 839 N N . HIS A 1 104 ? 5.740 -5.492 -6.058 1.00 79.94 104 HIS A N 1
ATOM 840 C CA . HIS A 1 104 ? 6.876 -6.324 -5.666 1.00 79.94 104 HIS A CA 1
ATOM 841 C C . HIS A 1 104 ? 7.127 -7.545 -6.553 1.00 79.94 104 HIS A C 1
ATOM 843 O O . HIS A 1 104 ? 8.144 -8.211 -6.370 1.00 79.94 104 HIS A O 1
ATOM 849 N N . THR A 1 105 ? 6.284 -7.823 -7.545 1.00 72.69 105 THR A N 1
ATOM 850 C CA . THR A 1 105 ? 6.396 -9.083 -8.290 1.00 72.69 105 THR A CA 1
ATOM 851 C C . THR A 1 105 ? 7.444 -9.072 -9.375 1.00 72.69 105 THR A C 1
ATOM 853 O O . THR A 1 105 ? 7.657 -8.076 -10.079 1.00 72.69 105 THR A O 1
ATOM 856 N N . ILE A 1 106 ? 8.157 -10.193 -9.440 1.00 64.69 106 ILE A N 1
ATOM 857 C CA . ILE A 1 106 ? 9.359 -10.351 -10.251 1.00 64.69 106 ILE A CA 1
ATOM 858 C C . ILE A 1 106 ? 8.969 -10.912 -11.617 1.00 64.69 106 ILE A C 1
ATOM 860 O O . ILE A 1 106 ? 9.423 -10.385 -12.632 1.00 64.69 106 ILE A O 1
ATOM 864 N N . SER A 1 107 ? 8.083 -11.912 -11.652 1.00 59.34 107 SER A N 1
ATOM 865 C CA . SER A 1 107 ? 7.494 -12.423 -12.888 1.00 59.34 107 SER A CA 1
ATOM 866 C C . SER A 1 107 ? 6.404 -11.466 -13.394 1.00 59.34 107 SER A C 1
ATOM 868 O O . SER A 1 107 ? 5.649 -10.872 -12.616 1.00 59.34 107 SER A O 1
ATOM 870 N N . ARG A 1 108 ? 6.358 -11.234 -14.712 1.00 62.06 108 ARG A N 1
ATOM 871 C CA . ARG A 1 108 ? 5.348 -10.371 -15.342 1.00 62.06 108 ARG A CA 1
ATOM 872 C C . ARG A 1 108 ? 4.817 -11.029 -16.614 1.00 62.06 108 ARG A C 1
ATOM 874 O O . ARG A 1 108 ? 5.626 -11.483 -17.427 1.00 62.06 108 ARG A O 1
ATOM 881 N N . PRO A 1 109 ? 3.490 -11.056 -16.828 1.00 51.62 109 PRO A N 1
ATOM 882 C CA . PRO A 1 109 ? 2.921 -11.599 -18.054 1.00 51.62 109 PRO A CA 1
ATOM 883 C C . PRO A 1 109 ? 3.431 -10.805 -19.266 1.00 51.62 109 PRO A C 1
ATOM 885 O O . PRO A 1 109 ? 3.346 -9.577 -19.297 1.00 51.62 109 PRO A O 1
ATOM 888 N N . GLY A 1 110 ? 3.992 -11.518 -20.247 1.00 50.62 110 GLY A N 1
ATOM 889 C CA . GLY A 1 110 ? 4.528 -10.948 -21.488 1.00 50.62 110 GLY A CA 1
ATOM 890 C C . GLY A 1 110 ? 6.047 -10.739 -21.546 1.00 50.62 110 GLY A C 1
ATOM 891 O O . GLY A 1 110 ? 6.526 -10.301 -22.587 1.00 50.62 110 GLY A O 1
ATOM 892 N N . TYR A 1 111 ? 6.817 -11.059 -20.493 1.00 54.09 111 TYR A N 1
ATOM 893 C CA . TYR A 1 111 ? 8.282 -10.901 -20.508 1.00 54.09 111 TYR A CA 1
ATOM 894 C C . TYR A 1 111 ? 9.016 -12.063 -19.806 1.00 54.09 111 TYR A C 1
ATOM 896 O O . TYR A 1 111 ? 8.741 -12.333 -18.636 1.00 54.09 111 TYR A O 1
ATOM 904 N N . PRO A 1 112 ? 9.965 -12.754 -20.473 1.00 44.09 112 PRO A N 1
ATOM 905 C CA . PRO A 1 112 ? 10.636 -13.914 -19.897 1.00 44.09 112 PRO A CA 1
ATOM 906 C C . PRO A 1 112 ? 11.786 -13.513 -18.954 1.00 44.09 112 PRO A C 1
ATOM 908 O O . PRO A 1 112 ? 12.805 -12.975 -19.384 1.00 44.09 112 PRO A O 1
ATOM 911 N N . GLY A 1 113 ? 11.652 -13.861 -17.670 1.00 50.25 113 GLY A N 1
ATOM 912 C CA . GLY A 1 113 ? 12.782 -14.103 -16.762 1.00 50.25 113 GLY A CA 1
ATOM 913 C C . GLY A 1 113 ? 13.172 -12.995 -15.770 1.00 50.25 113 GLY A C 1
ATOM 914 O O . GLY A 1 113 ? 12.871 -11.817 -15.931 1.00 50.25 113 GLY A O 1
ATOM 915 N N . ALA A 1 114 ? 13.916 -13.407 -14.736 1.00 44.31 114 ALA A N 1
ATOM 916 C CA . ALA A 1 114 ? 14.433 -12.576 -13.638 1.00 44.31 114 ALA A CA 1
ATOM 917 C C . ALA A 1 114 ? 15.610 -11.645 -14.026 1.00 44.31 114 ALA A C 1
ATOM 919 O O . ALA A 1 114 ? 16.140 -10.928 -13.179 1.00 44.31 114 ALA A O 1
ATOM 920 N N . TYR A 1 115 ? 16.035 -11.651 -15.296 1.00 44.34 115 TYR A N 1
ATOM 921 C CA . TYR A 1 115 ? 17.268 -11.011 -15.782 1.00 44.34 115 TYR A CA 1
ATOM 922 C C . TYR A 1 115 ? 17.051 -9.685 -16.510 1.00 44.34 115 TYR A C 1
ATOM 924 O O . TYR A 1 115 ? 17.801 -9.325 -17.417 1.00 44.34 115 TYR A O 1
ATOM 932 N N . TRP A 1 116 ? 16.054 -8.909 -16.103 1.00 51.03 116 TRP A N 1
ATOM 933 C CA . TRP A 1 116 ? 15.978 -7.518 -16.521 1.00 51.03 116 TRP A CA 1
ATOM 934 C C . TRP A 1 116 ? 16.366 -6.615 -15.367 1.00 51.03 116 TRP A C 1
ATOM 936 O O . TRP A 1 116 ? 15.683 -6.566 -14.351 1.00 51.03 116 TRP A O 1
ATOM 946 N N . VAL A 1 117 ? 17.490 -5.907 -15.531 1.00 53.34 117 VAL A N 1
ATOM 947 C CA . VAL A 1 117 ? 17.920 -4.842 -14.621 1.00 53.34 117 VAL A CA 1
ATOM 948 C C . VAL A 1 117 ? 16.729 -3.913 -14.430 1.00 53.34 117 VAL A C 1
ATOM 950 O O . VAL A 1 117 ? 16.376 -3.175 -15.355 1.00 53.34 117 VAL A O 1
ATOM 953 N N . ASP A 1 118 ? 16.084 -3.993 -13.260 1.00 60.50 118 ASP A N 1
ATOM 954 C CA . ASP A 1 118 ? 14.982 -3.101 -12.915 1.00 60.50 118 ASP A CA 1
ATOM 955 C C . ASP A 1 118 ? 15.458 -1.679 -13.216 1.00 60.50 118 ASP A C 1
ATOM 957 O O . ASP A 1 118 ? 16.472 -1.219 -12.671 1.00 60.50 118 ASP A O 1
ATOM 961 N N . ARG A 1 119 ? 14.744 -0.995 -14.116 1.00 71.62 119 ARG A N 1
ATOM 962 C CA . ARG A 1 119 ? 14.974 0.424 -14.392 1.00 71.62 119 ARG A CA 1
ATOM 963 C C . ARG A 1 119 ? 14.970 1.150 -13.049 1.00 71.62 119 ARG A C 1
ATOM 965 O O . ARG A 1 119 ? 14.160 0.829 -12.177 1.00 71.62 119 ARG A O 1
ATOM 972 N N . LEU A 1 120 ? 15.873 2.115 -12.880 1.00 80.25 120 LEU A N 1
ATOM 973 C CA . LEU A 1 120 ? 16.038 2.839 -11.614 1.00 80.25 120 LEU A CA 1
ATOM 974 C C . LEU A 1 120 ? 14.700 3.369 -11.077 1.00 80.25 120 LEU A C 1
ATOM 976 O O . LEU A 1 120 ? 14.461 3.296 -9.877 1.00 80.25 120 LEU A O 1
ATOM 980 N N . ILE A 1 121 ? 13.796 3.776 -11.971 1.00 81.56 121 ILE A N 1
ATOM 981 C CA . ILE A 1 121 ? 12.426 4.205 -11.662 1.00 81.56 121 ILE A CA 1
ATOM 982 C C . ILE A 1 121 ? 11.621 3.107 -10.949 1.00 81.56 121 ILE A C 1
ATOM 984 O O . ILE A 1 121 ? 11.035 3.358 -9.903 1.00 81.56 121 ILE A O 1
ATOM 988 N N . ILE A 1 122 ? 11.627 1.868 -11.446 1.00 82.19 122 ILE A N 1
ATOM 989 C CA . ILE A 1 122 ? 10.898 0.748 -10.824 1.00 82.19 122 ILE A CA 1
ATOM 990 C C . ILE A 1 122 ? 11.490 0.438 -9.443 1.00 82.19 122 ILE A C 1
ATOM 992 O O . ILE A 1 122 ? 10.743 0.286 -8.474 1.00 82.19 122 ILE A O 1
ATOM 996 N N . LYS A 1 123 ? 12.827 0.417 -9.319 1.00 84.56 123 LYS A N 1
ATOM 997 C CA . LYS A 1 123 ? 13.497 0.244 -8.015 1.00 84.56 123 LYS A CA 1
ATOM 998 C C . LYS A 1 123 ? 13.128 1.364 -7.043 1.00 84.56 123 LYS A C 1
ATOM 1000 O O . LYS A 1 123 ? 12.865 1.088 -5.875 1.00 84.56 123 LYS A O 1
ATOM 1005 N N . LYS A 1 124 ? 13.083 2.612 -7.520 1.00 86.50 124 LYS A N 1
ATOM 1006 C CA . LYS A 1 124 ? 12.688 3.791 -6.742 1.00 86.50 124 LYS A CA 1
ATOM 1007 C C . LYS A 1 124 ? 11.246 3.663 -6.251 1.00 86.50 124 LYS A C 1
ATOM 1009 O O . LYS A 1 124 ? 11.017 3.849 -5.062 1.00 86.50 124 LYS A O 1
ATOM 1014 N N . MET A 1 125 ? 10.307 3.267 -7.113 1.00 87.12 125 MET A N 1
ATOM 1015 C CA . MET A 1 125 ? 8.900 3.065 -6.734 1.00 87.12 125 MET A CA 1
ATOM 1016 C C . MET A 1 125 ? 8.737 1.947 -5.697 1.00 87.12 125 MET A C 1
ATOM 1018 O O . MET A 1 125 ? 8.028 2.127 -4.708 1.00 87.12 125 MET A O 1
ATOM 1022 N N . ARG A 1 126 ? 9.439 0.817 -5.862 1.00 88.31 126 ARG A N 1
ATOM 1023 C CA . ARG A 1 126 ? 9.449 -0.290 -4.884 1.00 88.31 126 ARG A CA 1
ATOM 1024 C C . ARG A 1 126 ? 10.024 0.142 -3.538 1.00 88.31 126 ARG A C 1
ATOM 1026 O O . ARG A 1 126 ? 9.404 -0.070 -2.500 1.00 88.31 126 ARG A O 1
ATOM 1033 N N . ARG A 1 127 ? 11.201 0.775 -3.553 1.00 89.88 127 ARG A N 1
ATOM 1034 C CA . ARG A 1 127 ? 11.869 1.253 -2.337 1.00 89.88 127 ARG A CA 1
ATOM 1035 C C . ARG A 1 127 ? 11.028 2.308 -1.626 1.00 89.88 127 ARG A C 1
ATOM 1037 O O . ARG A 1 127 ? 10.868 2.218 -0.417 1.00 89.88 127 ARG A O 1
ATOM 1044 N N . GLY A 1 128 ? 10.471 3.265 -2.363 1.00 90.88 128 GLY A N 1
ATOM 1045 C CA . GLY A 1 128 ? 9.608 4.303 -1.806 1.00 90.88 128 GLY A CA 1
ATOM 1046 C C . GLY A 1 128 ? 8.320 3.740 -1.210 1.00 90.88 128 GLY A C 1
ATOM 1047 O O . GLY A 1 128 ? 7.964 4.118 -0.100 1.00 90.88 128 GLY A O 1
ATOM 1048 N N . THR A 1 129 ? 7.693 2.757 -1.867 1.00 92.06 129 THR A N 1
ATOM 1049 C CA . THR A 1 129 ? 6.524 2.051 -1.311 1.00 92.06 129 THR A CA 1
ATOM 1050 C C . THR A 1 129 ? 6.871 1.379 0.018 1.00 92.06 129 THR A C 1
ATOM 1052 O O . THR A 1 129 ? 6.172 1.596 0.999 1.00 92.06 129 THR A O 1
ATOM 1055 N N . ASN A 1 130 ? 7.990 0.652 0.099 1.00 92.94 130 ASN A N 1
ATOM 1056 C CA . ASN A 1 130 ? 8.428 0.011 1.345 1.00 92.94 130 ASN A CA 1
ATOM 1057 C C . ASN A 1 130 ? 8.756 1.009 2.462 1.00 92.94 130 ASN A C 1
ATOM 1059 O O . ASN A 1 130 ? 8.390 0.782 3.612 1.00 92.94 130 ASN A O 1
ATOM 1063 N N . VAL A 1 131 ? 9.434 2.113 2.134 1.00 94.50 131 VAL A N 1
ATOM 1064 C CA . VAL A 1 131 ? 9.734 3.174 3.109 1.00 94.50 131 VAL A CA 1
ATOM 1065 C C . VAL A 1 131 ? 8.438 3.770 3.656 1.00 94.50 131 VAL A C 1
ATOM 1067 O O . VAL A 1 131 ? 8.312 3.953 4.860 1.00 94.50 131 VAL A O 1
ATOM 1070 N N . MET A 1 132 ? 7.453 4.018 2.797 1.00 94.19 132 MET A N 1
ATOM 1071 C CA . MET A 1 132 ? 6.175 4.609 3.199 1.00 94.19 132 MET A CA 1
ATOM 1072 C C . MET A 1 132 ? 5.275 3.632 3.945 1.00 94.19 132 MET A C 1
ATOM 1074 O O . MET A 1 132 ? 4.574 4.050 4.856 1.00 94.19 132 MET A O 1
ATOM 1078 N N . LEU A 1 133 ? 5.339 2.336 3.628 1.00 92.62 133 LEU A N 1
ATOM 1079 C CA . LEU A 1 133 ? 4.725 1.295 4.451 1.00 92.62 133 LEU A CA 1
ATOM 1080 C C . LEU A 1 133 ? 5.325 1.293 5.860 1.00 92.62 133 LEU A C 1
ATOM 1082 O O . LEU A 1 133 ? 4.579 1.291 6.831 1.00 92.62 133 LEU A O 1
ATOM 1086 N N . ALA A 1 134 ? 6.654 1.350 5.982 1.00 92.38 134 ALA A N 1
ATOM 1087 C CA . ALA A 1 134 ? 7.321 1.390 7.282 1.00 92.38 134 ALA A CA 1
ATOM 1088 C C . ALA A 1 134 ? 6.970 2.660 8.076 1.00 92.38 134 ALA A C 1
ATOM 1090 O O . ALA A 1 134 ? 6.674 2.571 9.266 1.00 92.38 134 ALA A O 1
ATOM 1091 N N . LEU A 1 135 ? 6.950 3.825 7.417 1.00 93.25 135 LEU A N 1
ATOM 1092 C CA . LEU A 1 135 ? 6.517 5.082 8.032 1.00 93.25 135 LEU A CA 1
ATOM 1093 C C . LEU A 1 135 ? 5.048 5.023 8.459 1.00 93.25 135 LEU A C 1
ATOM 1095 O O . LEU A 1 135 ? 4.740 5.378 9.589 1.00 93.25 135 LEU A O 1
ATOM 1099 N N . GLY A 1 136 ? 4.163 4.506 7.607 1.00 90.50 136 GLY A N 1
ATOM 1100 C CA . GLY A 1 136 ? 2.751 4.329 7.930 1.00 90.50 136 GLY A CA 1
ATOM 1101 C C . GLY A 1 136 ? 2.535 3.395 9.121 1.00 90.50 136 GLY A C 1
ATOM 1102 O O . GLY A 1 136 ? 1.748 3.715 10.009 1.00 90.50 136 GLY A O 1
ATOM 1103 N N . VAL A 1 137 ? 3.283 2.287 9.198 1.00 90.75 137 VAL A N 1
ATOM 1104 C CA . VAL A 1 137 ? 3.263 1.381 10.358 1.00 90.75 137 VAL A CA 1
ATOM 1105 C C . VAL A 1 137 ? 3.725 2.124 11.609 1.00 90.75 137 VAL A C 1
ATOM 1107 O O . VAL A 1 137 ? 3.022 2.109 12.615 1.00 90.75 137 VAL A O 1
ATOM 1110 N N . LEU A 1 138 ? 4.854 2.832 11.549 1.00 91.44 138 LEU A N 1
ATOM 1111 C CA . LEU A 1 138 ? 5.369 3.587 12.690 1.00 91.44 138 LEU A CA 1
ATOM 1112 C C . LEU A 1 138 ? 4.362 4.640 13.177 1.00 91.44 138 LEU A C 1
ATOM 1114 O O . LEU A 1 138 ? 4.067 4.699 14.367 1.00 91.44 138 LEU A O 1
ATOM 1118 N N . THR A 1 139 ? 3.782 5.424 12.268 1.00 86.56 139 THR A N 1
ATOM 1119 C CA . THR A 1 139 ? 2.763 6.425 12.604 1.00 86.56 139 THR A CA 1
ATOM 1120 C C . THR A 1 139 ? 1.516 5.776 13.193 1.00 86.56 139 THR A C 1
ATOM 1122 O O . THR A 1 139 ? 1.008 6.256 14.201 1.00 86.56 139 THR A O 1
ATOM 1125 N N . SER A 1 140 ? 1.047 4.659 12.633 1.00 85.88 140 SER A N 1
ATOM 1126 C CA . SER A 1 140 ? -0.110 3.944 13.178 1.00 85.88 140 SER A CA 1
ATOM 1127 C C . SER A 1 140 ? 0.141 3.414 14.595 1.00 85.88 140 SER A C 1
ATOM 1129 O O . SER A 1 140 ? -0.737 3.520 15.445 1.00 85.88 140 SER A O 1
ATOM 1131 N N . LEU A 1 141 ? 1.354 2.936 14.896 1.00 85.31 141 LEU A N 1
ATOM 1132 C CA . LEU A 1 141 ? 1.735 2.502 16.243 1.00 85.31 141 LEU A CA 1
ATOM 1133 C C . LEU A 1 141 ? 1.788 3.667 17.237 1.00 85.31 141 LEU A C 1
ATOM 1135 O O . LEU A 1 141 ? 1.389 3.490 18.383 1.00 85.31 141 LEU A O 1
ATOM 1139 N N . ILE A 1 142 ? 2.256 4.842 16.806 1.00 80.31 142 ILE A N 1
ATOM 1140 C CA . ILE A 1 142 ? 2.309 6.049 17.645 1.00 80.31 142 ILE A CA 1
ATOM 1141 C C . ILE A 1 142 ? 0.899 6.575 17.936 1.00 80.31 142 ILE A C 1
ATOM 1143 O O . ILE A 1 142 ? 0.611 6.940 19.070 1.00 80.31 142 ILE A O 1
ATOM 1147 N N . VAL A 1 143 ? 0.023 6.608 16.926 1.00 75.88 143 VAL A N 1
ATOM 1148 C CA . VAL A 1 143 ? -1.319 7.203 17.038 1.00 75.88 143 VAL A CA 1
ATOM 1149 C C . VAL A 1 143 ? -2.309 6.271 17.736 1.00 75.88 143 VAL A C 1
ATOM 1151 O O . VAL A 1 143 ? -3.074 6.718 18.583 1.00 75.88 143 VAL A O 1
ATOM 1154 N N . LEU A 1 144 ? -2.314 4.982 17.386 1.00 76.88 144 LEU A N 1
ATOM 1155 C CA . LEU A 1 144 ? -3.299 4.011 17.887 1.00 76.88 144 LEU A CA 1
ATOM 1156 C C . LEU A 1 144 ? -2.781 3.197 19.087 1.00 76.88 144 LEU A C 1
ATOM 1158 O O . LEU A 1 144 ? -3.565 2.580 19.810 1.00 76.88 144 LEU A O 1
ATOM 1162 N N . GLY A 1 145 ? -1.465 3.211 19.325 1.00 74.25 145 GLY A N 1
ATOM 1163 C CA . GLY A 1 145 ? -0.797 2.504 20.419 1.00 74.25 145 GLY A CA 1
ATOM 1164 C C . GLY A 1 145 ? -0.512 1.027 20.100 1.00 74.25 145 GLY A C 1
ATOM 1165 O O . GLY A 1 145 ? -1.371 0.324 19.591 1.00 74.25 145 GLY A O 1
ATOM 1166 N N . PRO A 1 146 ? 0.664 0.469 20.427 1.00 80.19 146 PRO A N 1
ATOM 1167 C CA . PRO A 1 146 ? 1.083 -0.863 19.963 1.00 80.19 146 PRO A CA 1
ATOM 1168 C C . PRO A 1 146 ? 0.240 -2.041 20.485 1.00 80.19 146 PRO A C 1
ATOM 1170 O O . PRO A 1 146 ? 0.306 -3.134 19.929 1.00 80.19 146 PRO A O 1
ATOM 1173 N N . PHE A 1 147 ? -0.559 -1.845 21.535 1.00 77.81 147 PHE A N 1
ATOM 1174 C CA . PHE A 1 147 ? -1.369 -2.902 22.151 1.00 77.81 147 PHE A CA 1
ATOM 1175 C C . PHE A 1 147 ? -2.776 -3.034 21.549 1.00 77.81 147 PHE A C 1
ATOM 1177 O O . PHE A 1 147 ? -3.465 -4.014 21.817 1.00 77.81 147 PHE A O 1
ATOM 1184 N N . ASN A 1 148 ? -3.187 -2.092 20.693 1.00 70.50 148 ASN A N 1
ATOM 1185 C CA . ASN A 1 148 ? -4.515 -2.068 20.072 1.00 70.50 148 ASN A CA 1
ATOM 1186 C C . ASN A 1 148 ? -4.524 -2.619 18.636 1.00 70.50 148 ASN A C 1
ATOM 1188 O O . ASN A 1 148 ? -5.511 -2.463 17.920 1.00 70.50 148 ASN A O 1
ATOM 1192 N N . ILE A 1 149 ? -3.442 -3.276 18.199 1.00 70.50 149 ILE A N 1
ATOM 1193 C CA . ILE A 1 149 ? -3.276 -3.726 16.806 1.00 70.50 149 ILE A CA 1
ATOM 1194 C C . ILE A 1 149 ? -4.438 -4.612 16.353 1.00 70.50 149 ILE A C 1
ATOM 1196 O O . ILE A 1 149 ? -4.947 -4.433 15.250 1.00 70.50 149 ILE A O 1
ATOM 1200 N N . PHE A 1 150 ? -4.876 -5.550 17.195 1.00 71.31 150 PHE A N 1
ATOM 1201 C CA . PHE A 1 150 ? -5.959 -6.466 16.839 1.00 71.31 150 PHE A CA 1
ATOM 1202 C C . PHE A 1 150 ? -7.339 -5.806 16.917 1.00 71.31 150 PHE A C 1
ATOM 1204 O O . PHE A 1 150 ? -8.168 -6.034 16.043 1.00 71.31 150 PHE A O 1
ATOM 1211 N N . SER A 1 151 ? -7.575 -4.953 17.916 1.00 67.12 151 SER A N 1
ATOM 1212 C CA . SER A 1 151 ? -8.879 -4.321 18.150 1.00 67.12 151 SER A CA 1
ATOM 1213 C C . SER A 1 151 ? -9.175 -3.168 17.187 1.00 67.12 151 SER A C 1
ATOM 1215 O O . SER A 1 151 ? -10.327 -2.959 16.825 1.00 67.12 151 SER A O 1
ATOM 1217 N N . MET A 1 152 ? -8.147 -2.441 16.742 1.00 71.69 152 MET A N 1
ATOM 1218 C CA . MET A 1 152 ? -8.258 -1.296 15.827 1.00 71.69 152 MET A CA 1
ATOM 1219 C C . MET A 1 152 ? -7.639 -1.579 14.454 1.00 71.69 152 MET A C 1
ATOM 1221 O O . MET A 1 152 ? -7.339 -0.654 13.701 1.00 71.69 152 MET A O 1
ATOM 1225 N N . MET A 1 153 ? -7.447 -2.852 14.099 1.00 75.31 153 MET A N 1
ATOM 1226 C CA . MET A 1 153 ? -6.743 -3.285 12.886 1.00 75.31 153 MET A CA 1
ATOM 1227 C C . MET A 1 153 ? -7.142 -2.534 11.596 1.00 75.31 153 MET A C 1
ATOM 1229 O O . MET A 1 153 ? -6.248 -2.140 10.844 1.00 75.31 153 MET A O 1
ATOM 1233 N N . PRO A 1 154 ? -8.434 -2.269 11.318 1.00 74.44 154 PRO A N 1
ATOM 1234 C CA . PRO A 1 154 ? -8.841 -1.515 10.129 1.00 74.44 154 PRO A CA 1
ATOM 1235 C C . PRO A 1 154 ? -8.245 -0.100 10.084 1.00 74.44 154 PRO A C 1
ATOM 1237 O O . PRO A 1 154 ? -7.784 0.339 9.030 1.00 74.44 154 PRO A O 1
ATOM 1240 N N . ALA A 1 155 ? -8.154 0.573 11.234 1.00 76.06 155 ALA A N 1
ATOM 1241 C CA . ALA A 1 155 ? -7.566 1.903 11.360 1.00 76.06 155 ALA A CA 1
ATOM 1242 C C . ALA A 1 155 ? -6.063 1.902 11.031 1.00 76.06 155 ALA A C 1
ATOM 1244 O O . ALA A 1 155 ? -5.584 2.795 10.329 1.00 76.06 155 ALA A O 1
ATOM 1245 N N . TYR A 1 156 ? -5.323 0.867 11.455 1.00 81.69 156 TYR A N 1
ATOM 1246 C CA . TYR A 1 156 ? -3.909 0.702 11.088 1.00 81.69 156 TYR A CA 1
ATOM 1247 C C . TYR A 1 156 ? -3.736 0.641 9.576 1.00 81.69 156 TYR A C 1
ATOM 1249 O O . TYR A 1 156 ? -2.900 1.350 9.018 1.00 81.69 156 TYR A O 1
ATOM 1257 N N . PHE A 1 157 ? -4.543 -0.178 8.898 1.00 83.31 157 PHE A N 1
ATOM 1258 C CA . PHE A 1 157 ? -4.451 -0.320 7.449 1.00 83.31 157 PHE A CA 1
ATOM 1259 C C . PHE A 1 157 ? -4.791 0.971 6.704 1.00 83.31 157 PHE A C 1
ATOM 1261 O O . PHE A 1 157 ? -4.126 1.269 5.713 1.00 83.31 157 PHE A O 1
ATOM 1268 N N . VAL A 1 158 ? -5.768 1.744 7.186 1.00 82.38 158 VAL A N 1
ATOM 1269 C CA . VAL A 1 158 ? -6.098 3.061 6.620 1.00 82.38 158 VAL A CA 1
ATOM 1270 C C . VAL A 1 158 ? -4.923 4.029 6.770 1.00 82.38 158 VAL A C 1
ATOM 1272 O O . VAL A 1 158 ? -4.538 4.679 5.803 1.00 82.38 158 VAL A O 1
ATOM 1275 N N . ILE A 1 159 ? -4.292 4.107 7.945 1.00 85.00 159 ILE A N 1
ATOM 1276 C CA . ILE A 1 159 ? -3.123 4.982 8.132 1.00 85.00 159 ILE A CA 1
ATOM 1277 C C . ILE A 1 159 ?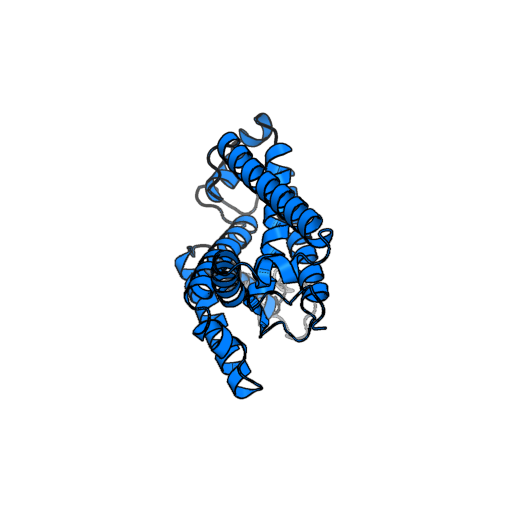 -1.983 4.548 7.204 1.00 85.00 159 ILE A C 1
ATOM 1279 O O . ILE A 1 159 ? -1.420 5.369 6.483 1.00 85.00 159 ILE A O 1
ATOM 1283 N N . ILE A 1 160 ? -1.672 3.252 7.155 1.00 89.38 160 ILE A N 1
ATOM 1284 C CA . ILE A 1 160 ? -0.605 2.709 6.303 1.00 89.38 160 ILE A CA 1
ATOM 1285 C C . ILE A 1 160 ? -0.863 3.007 4.816 1.00 89.38 160 ILE A C 1
ATOM 1287 O O . ILE A 1 160 ? 0.054 3.382 4.073 1.00 89.38 160 ILE A O 1
ATOM 1291 N N . SER A 1 161 ? -2.110 2.873 4.367 1.00 87.38 161 SER A N 1
ATOM 1292 C CA . SER A 1 161 ? -2.473 3.113 2.974 1.00 87.38 161 SER A CA 1
ATOM 1293 C C . SER A 1 161 ? -2.432 4.594 2.592 1.00 87.38 161 SER A C 1
ATOM 1295 O O . SER A 1 161 ? -2.105 4.913 1.450 1.00 87.38 161 SER A O 1
ATOM 1297 N N . LEU A 1 162 ? -2.698 5.513 3.526 1.00 88.50 162 LEU A N 1
ATOM 1298 C CA . LEU A 1 162 ? -2.593 6.954 3.279 1.00 88.50 162 LEU A CA 1
ATOM 1299 C C . LEU A 1 162 ? -1.157 7.363 2.931 1.00 88.50 162 LEU A C 1
ATOM 1301 O O . LEU A 1 162 ? -0.952 8.139 1.996 1.00 88.50 162 LEU A O 1
ATOM 1305 N N . PHE A 1 163 ? -0.160 6.811 3.629 1.00 91.31 163 PHE A N 1
ATOM 1306 C CA . PHE A 1 163 ? 1.258 7.099 3.373 1.00 91.31 163 PHE A CA 1
ATOM 1307 C C . PHE A 1 163 ? 1.713 6.600 2.003 1.00 91.31 163 PHE A C 1
ATOM 1309 O O . PHE A 1 163 ? 2.377 7.314 1.247 1.00 91.31 163 PHE A O 1
ATOM 1316 N N . THR A 1 164 ? 1.336 5.375 1.649 1.00 90.56 164 THR A N 1
ATOM 1317 C CA . THR A 1 164 ? 1.654 4.825 0.329 1.00 90.56 164 THR A CA 1
ATOM 1318 C C . THR A 1 164 ? 0.914 5.580 -0.776 1.00 90.56 164 THR A C 1
ATOM 1320 O O . THR A 1 164 ? 1.538 5.960 -1.765 1.00 90.56 164 THR A O 1
ATOM 1323 N N . ALA A 1 165 ? -0.373 5.889 -0.604 1.00 88.25 165 ALA A N 1
ATOM 1324 C CA . ALA A 1 165 ? -1.142 6.687 -1.556 1.00 88.25 165 ALA A CA 1
ATOM 1325 C C . ALA A 1 165 ? -0.571 8.104 -1.731 1.00 88.25 165 ALA A C 1
ATOM 1327 O O . ALA A 1 165 ? -0.514 8.604 -2.856 1.00 88.25 165 ALA A O 1
ATOM 1328 N N . LEU A 1 166 ? -0.084 8.732 -0.655 1.00 90.38 166 LEU A N 1
ATOM 1329 C CA . LEU A 1 166 ? 0.590 10.031 -0.702 1.00 90.38 166 LEU A CA 1
ATOM 1330 C C . LEU A 1 166 ? 1.867 9.968 -1.542 1.00 90.38 166 LEU A C 1
ATOM 1332 O O . LEU A 1 166 ? 2.044 10.777 -2.452 1.00 90.38 166 LEU A O 1
ATOM 1336 N N . PHE A 1 167 ? 2.726 8.977 -1.301 1.00 93.25 167 PHE A N 1
ATOM 1337 C CA . PHE A 1 167 ? 3.941 8.791 -2.092 1.00 93.25 167 PHE A CA 1
ATOM 1338 C C . PHE A 1 167 ? 3.649 8.562 -3.574 1.00 93.25 167 PHE A C 1
ATOM 1340 O O . PHE A 1 167 ? 4.224 9.242 -4.423 1.00 93.25 167 PHE A O 1
ATOM 1347 N N . TRP A 1 168 ? 2.718 7.660 -3.892 1.00 89.94 168 TRP A N 1
ATOM 1348 C CA . TRP A 1 168 ? 2.312 7.412 -5.275 1.00 89.94 168 TRP A CA 1
ATOM 1349 C C . TRP A 1 168 ? 1.692 8.656 -5.917 1.00 89.94 168 TRP A C 1
ATOM 1351 O O . TRP A 1 168 ? 1.904 8.905 -7.102 1.00 89.94 168 TRP A O 1
ATOM 1361 N N . SER A 1 169 ? 0.982 9.476 -5.144 1.00 90.56 169 SER A N 1
ATOM 1362 C CA . SER A 1 169 ? 0.421 10.727 -5.648 1.00 90.56 169 SER A CA 1
ATOM 1363 C C . SER A 1 169 ? 1.492 11.758 -5.973 1.00 90.56 169 SER A C 1
ATOM 1365 O O . SER A 1 169 ? 1.446 12.350 -7.049 1.00 90.56 169 SER A O 1
ATOM 1367 N N . ILE A 1 170 ? 2.496 11.919 -5.111 1.00 91.88 170 ILE A N 1
ATOM 1368 C CA . ILE A 1 170 ? 3.634 12.815 -5.353 1.00 91.88 170 ILE A CA 1
ATOM 1369 C C . ILE A 1 170 ? 4.450 12.341 -6.563 1.00 91.88 170 ILE A C 1
ATOM 1371 O O . ILE A 1 170 ? 4.768 13.134 -7.449 1.00 91.88 170 ILE A O 1
ATO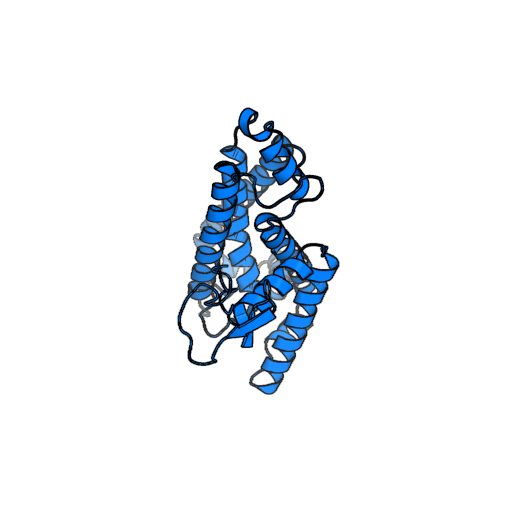M 1375 N N . GLU A 1 171 ? 4.767 11.047 -6.645 1.00 91.06 171 GLU A N 1
ATOM 1376 C CA . GLU A 1 171 ? 5.570 10.506 -7.747 1.00 91.06 171 GLU A CA 1
ATOM 1377 C C . GLU A 1 171 ? 4.859 10.601 -9.104 1.00 91.06 171 GLU A C 1
ATOM 1379 O O . GLU A 1 171 ? 5.533 10.763 -10.119 1.00 91.06 171 GLU A O 1
ATOM 1384 N N . SER A 1 172 ? 3.520 10.620 -9.143 1.00 89.31 172 SER A N 1
ATOM 1385 C CA . SER A 1 172 ? 2.767 10.844 -10.389 1.00 89.31 172 SER A CA 1
ATOM 1386 C C . SER A 1 172 ? 3.113 12.174 -11.080 1.00 89.31 172 SER A C 1
ATOM 1388 O O . SER A 1 172 ? 3.120 12.261 -12.312 1.00 89.31 172 SER A O 1
ATOM 1390 N N . PHE A 1 173 ? 3.433 13.206 -10.291 1.00 90.88 173 PHE A N 1
ATOM 1391 C CA . PHE A 1 173 ? 3.813 14.531 -10.783 1.00 90.88 173 PHE A CA 1
ATOM 1392 C C . PHE A 1 173 ? 5.304 14.637 -11.090 1.00 90.88 173 PHE A C 1
ATOM 1394 O O . PHE A 1 173 ? 5.685 15.427 -11.947 1.00 90.88 173 PHE A O 1
ATOM 1401 N N . ARG A 1 174 ? 6.142 13.844 -10.413 1.00 90.19 174 ARG A N 1
ATOM 1402 C CA . ARG A 1 174 ? 7.599 13.828 -10.633 1.00 90.19 174 ARG A CA 1
ATOM 1403 C C . ARG A 1 174 ? 8.013 12.983 -11.828 1.00 90.19 174 ARG A C 1
ATOM 1405 O O . ARG A 1 174 ? 9.131 13.127 -12.303 1.00 90.19 174 ARG A O 1
ATOM 1412 N N . MET A 1 175 ? 7.150 12.071 -12.261 1.00 86.69 175 MET A N 1
ATOM 1413 C CA . MET A 1 175 ? 7.433 11.194 -13.381 1.00 86.69 175 MET A CA 1
ATOM 1414 C C . MET A 1 175 ? 7.270 11.935 -14.705 1.00 86.69 175 MET A C 1
ATOM 1416 O O . MET A 1 175 ? 6.203 12.491 -14.974 1.00 86.69 175 MET A O 1
ATOM 1420 N N . ASP A 1 176 ? 8.298 11.889 -15.548 1.00 87.75 176 ASP A N 1
ATOM 1421 C CA . ASP A 1 176 ? 8.274 12.516 -16.866 1.00 87.75 176 ASP A CA 1
ATOM 1422 C C . ASP A 1 176 ? 7.523 11.671 -17.899 1.00 87.75 176 ASP A C 1
ATOM 1424 O O . ASP A 1 176 ? 7.566 10.438 -17.898 1.00 87.75 176 ASP A O 1
ATOM 1428 N N . ASP A 1 177 ? 6.886 12.342 -18.863 1.00 87.00 177 ASP A N 1
ATOM 1429 C CA . ASP A 1 177 ? 6.192 11.665 -19.962 1.00 87.00 177 ASP A CA 1
ATOM 1430 C C . ASP A 1 177 ? 7.163 10.814 -20.804 1.00 87.00 177 ASP A C 1
ATOM 1432 O O . ASP A 1 177 ? 6.809 9.715 -21.226 1.00 87.00 177 ASP A O 1
ATOM 1436 N N . ARG A 1 178 ? 8.416 11.258 -20.990 1.00 85.62 178 ARG A N 1
ATOM 1437 C CA . ARG A 1 178 ? 9.452 10.486 -21.707 1.00 85.62 178 ARG A CA 1
ATOM 1438 C C . ARG A 1 178 ? 9.801 9.185 -20.988 1.00 85.62 178 ARG A C 1
ATOM 1440 O O . ARG A 1 178 ? 9.891 8.139 -21.623 1.00 85.62 178 ARG A O 1
ATOM 1447 N N . GLU A 1 179 ? 9.958 9.247 -19.669 1.00 82.94 179 GLU A N 1
ATOM 1448 C CA . GLU A 1 179 ? 10.239 8.078 -18.835 1.00 82.94 179 GLU A CA 1
ATOM 1449 C C . GLU A 1 179 ? 9.062 7.097 -18.819 1.00 82.94 179 GLU A C 1
ATOM 1451 O O . GLU A 1 179 ? 9.260 5.884 -18.858 1.00 82.94 179 GLU A O 1
ATOM 1456 N N . PHE A 1 180 ? 7.829 7.613 -18.809 1.00 82.44 180 PHE A N 1
ATOM 1457 C CA . PHE A 1 180 ? 6.615 6.796 -18.834 1.00 82.44 180 PHE A CA 1
ATOM 1458 C C . PHE A 1 180 ? 6.390 6.094 -20.177 1.00 82.44 180 PHE A C 1
ATOM 1460 O O . PHE A 1 180 ? 5.791 5.020 -20.209 1.00 82.44 180 PHE A O 1
ATOM 1467 N N . GLN A 1 181 ? 6.864 6.673 -21.285 1.00 82.50 181 GLN A N 1
ATOM 1468 C CA . GLN A 1 181 ? 6.767 6.058 -22.613 1.00 82.50 181 GLN A CA 1
ATOM 1469 C C . GLN A 1 181 ? 7.804 4.957 -22.858 1.00 82.50 181 GLN A C 1
ATOM 1471 O O . GLN A 1 181 ? 7.646 4.200 -23.817 1.00 82.50 181 GLN A O 1
ATOM 1476 N N . ASP A 1 182 ? 8.824 4.811 -22.003 1.00 82.00 182 ASP A N 1
ATOM 1477 C CA . ASP A 1 182 ? 9.721 3.657 -22.066 1.00 82.00 182 ASP A CA 1
ATOM 1478 C C . ASP A 1 182 ? 8.890 2.371 -21.941 1.00 82.00 182 ASP A C 1
ATOM 1480 O O . ASP A 1 182 ? 8.192 2.164 -20.948 1.00 82.00 182 ASP A O 1
ATOM 1484 N N . ALA A 1 183 ? 8.976 1.481 -22.933 1.00 78.62 183 ALA A N 1
ATOM 1485 C CA . ALA A 1 183 ? 8.224 0.230 -22.983 1.00 78.62 183 ALA A CA 1
ATOM 1486 C C . ALA A 1 183 ? 8.336 -0.592 -21.683 1.00 78.62 183 ALA A C 1
ATOM 1488 O O . ALA A 1 183 ? 7.359 -1.212 -21.251 1.00 78.62 183 ALA A O 1
ATOM 1489 N N . LYS A 1 184 ? 9.501 -0.559 -21.016 1.00 77.25 184 LYS A N 1
ATOM 1490 C CA . LYS A 1 184 ? 9.759 -1.293 -19.760 1.00 77.25 184 LYS A CA 1
ATOM 1491 C C . LYS A 1 184 ? 8.947 -0.728 -18.597 1.00 77.25 184 LYS A C 1
ATOM 1493 O O . LYS A 1 184 ? 8.443 -1.452 -17.743 1.00 77.25 184 LYS A O 1
ATOM 1498 N N . VAL A 1 185 ? 8.881 0.595 -18.549 1.00 79.00 185 VAL A N 1
ATOM 1499 C CA . VAL A 1 185 ? 8.214 1.355 -17.499 1.00 79.00 185 VAL A CA 1
ATOM 1500 C C . VAL A 1 185 ? 6.711 1.348 -17.762 1.00 79.00 185 VAL A C 1
ATOM 1502 O O . VAL A 1 185 ? 5.928 1.022 -16.877 1.00 79.00 185 VAL A O 1
ATOM 1505 N N . ARG A 1 186 ? 6.301 1.572 -19.008 1.00 80.50 186 ARG A N 1
ATOM 1506 C CA . ARG A 1 186 ? 4.909 1.514 -19.439 1.00 80.50 186 ARG A CA 1
ATOM 1507 C C . ARG A 1 186 ? 4.267 0.161 -19.157 1.00 80.50 186 ARG A C 1
ATOM 1509 O O . ARG A 1 186 ? 3.181 0.128 -18.596 1.00 80.50 186 ARG A O 1
ATOM 1516 N N . SER A 1 187 ? 4.925 -0.947 -19.500 1.00 78.50 187 SER A N 1
ATOM 1517 C CA . SER A 1 187 ? 4.414 -2.297 -19.205 1.00 78.50 187 SER A CA 1
ATOM 1518 C C . SER A 1 187 ? 4.241 -2.539 -17.702 1.00 78.50 187 SER A C 1
ATOM 1520 O O . SER A 1 187 ? 3.222 -3.088 -17.290 1.00 78.50 187 SER A O 1
ATOM 1522 N N . TYR A 1 188 ? 5.177 -2.059 -16.874 1.00 78.88 188 TYR A N 1
ATOM 1523 C CA . TYR A 1 188 ? 5.044 -2.086 -15.414 1.00 78.88 188 TYR A CA 1
ATOM 1524 C C . TYR A 1 188 ? 3.809 -1.317 -14.933 1.00 78.88 188 TYR A C 1
ATOM 1526 O O . TYR A 1 188 ? 2.989 -1.861 -14.199 1.00 78.88 188 TYR A O 1
ATOM 1534 N N . PHE A 1 189 ? 3.644 -0.071 -15.370 1.00 78.88 189 PHE A N 1
ATOM 1535 C CA . PHE A 1 189 ? 2.518 0.762 -14.953 1.00 78.88 189 PHE A CA 1
ATOM 1536 C C . PHE A 1 189 ? 1.176 0.240 -15.479 1.00 78.88 189 PHE A C 1
ATOM 1538 O O . PHE A 1 189 ? 0.203 0.230 -14.731 1.00 78.88 189 PHE A O 1
ATOM 1545 N N . VAL A 1 190 ? 1.126 -0.286 -16.705 1.00 78.06 190 VAL A N 1
ATOM 1546 C CA . VAL A 1 190 ? -0.074 -0.927 -17.266 1.00 78.06 190 VAL A CA 1
ATOM 1547 C C . VAL A 1 190 ? -0.472 -2.155 -16.448 1.00 78.06 190 VAL A C 1
ATOM 1549 O O . VAL A 1 190 ? -1.653 -2.316 -16.151 1.00 78.06 190 VAL A O 1
ATOM 1552 N N . TYR A 1 191 ? 0.492 -2.974 -16.012 1.00 75.38 191 TYR A N 1
ATOM 1553 C CA . TYR A 1 191 ? 0.231 -4.107 -15.116 1.00 75.38 191 TYR A CA 1
ATOM 1554 C C . TYR A 1 191 ? -0.348 -3.666 -13.759 1.00 75.38 191 TYR A C 1
ATOM 1556 O O . TYR A 1 191 ? -1.197 -4.347 -13.184 1.00 75.38 191 TYR A O 1
ATOM 1564 N N . LEU A 1 192 ? 0.049 -2.489 -13.270 1.00 76.69 192 LEU A N 1
ATOM 1565 C CA . LEU A 1 192 ? -0.527 -1.862 -12.076 1.00 76.69 192 LEU A CA 1
ATOM 1566 C C . LEU A 1 192 ? -1.874 -1.156 -12.327 1.00 76.69 192 LEU A C 1
ATOM 1568 O O . LEU A 1 192 ? -2.450 -0.599 -11.397 1.00 76.69 192 LEU A O 1
ATOM 1572 N N . GLY A 1 193 ? -2.394 -1.174 -13.558 1.00 73.19 193 GLY A N 1
ATOM 1573 C CA . GLY A 1 193 ? -3.648 -0.513 -13.941 1.00 73.19 193 GLY A CA 1
ATOM 1574 C C . GLY A 1 193 ? -3.497 0.954 -14.362 1.00 73.19 193 GLY A C 1
ATOM 1575 O O . GLY A 1 193 ? -4.486 1.620 -14.672 1.00 73.19 193 GLY A O 1
ATOM 1576 N N . VAL A 1 194 ? -2.271 1.474 -14.433 1.00 79.94 194 VAL A N 1
ATOM 1577 C CA . VAL A 1 194 ? -1.966 2.840 -14.874 1.00 79.94 194 VAL A CA 1
ATOM 1578 C C . VAL A 1 194 ? -1.698 2.852 -16.380 1.00 79.94 194 VAL A C 1
ATOM 1580 O O . VAL A 1 194 ? -0.585 2.638 -16.852 1.00 79.94 194 VAL A O 1
ATOM 1583 N N . ILE A 1 195 ? -2.747 3.122 -17.160 1.00 76.06 195 ILE A N 1
ATOM 1584 C CA . ILE A 1 195 ? -2.688 3.097 -18.635 1.00 76.06 195 ILE A CA 1
ATOM 1585 C C . ILE A 1 195 ? -2.163 4.422 -19.214 1.00 76.06 195 ILE A C 1
ATOM 1587 O O . ILE A 1 195 ? -1.501 4.441 -20.251 1.00 76.06 195 ILE A O 1
ATOM 1591 N N . ARG A 1 196 ? -2.486 5.553 -18.572 1.00 79.38 196 ARG A N 1
ATOM 1592 C CA . ARG A 1 196 ? -2.122 6.902 -19.034 1.00 79.38 196 ARG A CA 1
ATOM 1593 C C . ARG A 1 196 ? -1.645 7.755 -17.863 1.00 79.38 196 ARG A C 1
ATOM 1595 O O . ARG A 1 196 ? -2.409 7.950 -16.918 1.00 79.38 196 ARG A O 1
ATOM 1602 N N . LEU A 1 197 ? -0.458 8.351 -17.988 1.00 82.44 197 LEU A N 1
ATOM 1603 C CA . LEU A 1 197 ? 0.121 9.233 -16.969 1.00 82.44 197 LEU A CA 1
ATOM 1604 C C . LEU A 1 197 ? -0.800 10.413 -16.623 1.00 82.44 197 LEU A C 1
ATOM 1606 O O . LEU A 1 197 ? -1.001 10.716 -15.454 1.00 82.44 197 LEU A O 1
ATOM 1610 N N . ARG A 1 198 ? -1.467 11.009 -17.623 1.00 82.88 198 ARG A N 1
ATOM 1611 C CA . ARG A 1 198 ? -2.449 12.088 -17.405 1.00 82.88 198 ARG A CA 1
ATOM 1612 C C . ARG A 1 198 ? -3.581 11.692 -16.450 1.00 82.88 198 ARG A C 1
ATOM 1614 O O . ARG A 1 198 ? -3.942 12.488 -15.593 1.00 82.88 198 ARG A O 1
ATOM 1621 N N . ARG A 1 199 ? -4.139 10.482 -16.589 1.00 82.19 199 ARG A N 1
ATOM 1622 C CA . ARG A 1 199 ? -5.221 10.005 -15.706 1.00 82.19 199 ARG A CA 1
ATOM 1623 C C . ARG A 1 199 ? -4.712 9.772 -14.290 1.00 82.19 199 ARG A C 1
ATOM 1625 O O . ARG A 1 199 ? -5.406 10.098 -13.337 1.00 82.19 199 ARG A O 1
ATOM 1632 N N . TRP A 1 200 ? -3.495 9.246 -14.168 1.00 85.50 200 TRP A N 1
ATOM 1633 C CA . TRP A 1 200 ? -2.859 9.066 -12.870 1.00 85.50 200 TRP A CA 1
ATOM 1634 C C . TRP A 1 200 ? -2.617 10.410 -12.175 1.00 85.50 200 TRP A C 1
ATOM 1636 O O . TRP A 1 200 ? -3.096 10.586 -11.064 1.00 85.50 200 TRP A O 1
ATOM 1646 N N . ARG A 1 201 ? -2.028 11.398 -12.864 1.00 86.25 201 ARG A N 1
ATOM 1647 C CA . ARG A 1 201 ? -1.854 12.770 -12.348 1.00 86.25 201 ARG A CA 1
ATOM 1648 C C . ARG A 1 201 ? -3.176 13.419 -11.929 1.00 86.25 201 ARG A C 1
ATOM 1650 O O . ARG A 1 201 ? -3.225 14.074 -10.898 1.00 86.25 201 ARG A O 1
ATOM 1657 N N . GLN A 1 202 ? -4.255 13.235 -12.695 1.00 79.88 202 GLN A N 1
ATOM 1658 C CA . GLN A 1 202 ? -5.583 13.752 -12.330 1.00 79.88 202 GLN A CA 1
ATOM 1659 C C . GLN A 1 202 ? -6.111 13.123 -11.036 1.00 79.88 202 GLN A C 1
ATOM 1661 O O . GLN A 1 202 ? -6.538 13.846 -10.139 1.00 79.88 202 GLN A O 1
ATOM 1666 N N . ALA A 1 203 ? -6.042 11.794 -10.920 1.00 78.06 203 ALA A N 1
ATOM 1667 C CA . ALA A 1 203 ? -6.457 11.087 -9.711 1.00 78.06 203 ALA A CA 1
ATOM 1668 C C . ALA A 1 203 ? -5.597 11.483 -8.498 1.00 78.06 203 ALA A C 1
ATOM 1670 O O . ALA A 1 203 ? -6.119 11.744 -7.418 1.00 78.06 203 ALA A O 1
ATOM 1671 N N . SER A 1 204 ? -4.283 11.594 -8.691 1.00 85.62 204 SER A N 1
ATOM 1672 C CA . SER A 1 204 ? -3.336 12.023 -7.664 1.00 85.62 204 SER A CA 1
ATOM 1673 C C . SER A 1 204 ? -3.526 13.480 -7.252 1.00 85.62 204 SER A C 1
ATOM 1675 O O . SER A 1 204 ? -3.437 13.790 -6.071 1.00 85.62 204 SER A O 1
ATOM 1677 N N . GLY A 1 205 ? -3.842 14.369 -8.195 1.00 79.00 205 GLY A N 1
ATOM 1678 C CA . GLY A 1 205 ? -4.181 15.761 -7.906 1.00 79.00 205 GLY A CA 1
ATOM 1679 C C . GLY A 1 205 ? -5.444 15.871 -7.063 1.00 79.00 205 GLY A C 1
ATOM 1680 O O . GLY A 1 205 ? -5.428 16.550 -6.043 1.00 79.00 205 GLY A O 1
ATOM 1681 N N . ALA A 1 206 ? -6.503 15.144 -7.434 1.00 80.81 206 ALA A N 1
ATOM 1682 C CA . ALA A 1 206 ? -7.727 15.082 -6.640 1.00 80.81 206 ALA A CA 1
ATOM 1683 C C . ALA A 1 206 ? -7.446 14.579 -5.215 1.00 80.81 206 ALA A C 1
ATOM 1685 O O . ALA A 1 206 ? -7.862 15.218 -4.256 1.00 80.81 206 ALA A O 1
ATOM 1686 N N . TYR A 1 207 ? -6.664 13.504 -5.071 1.00 84.00 207 TYR A N 1
ATOM 1687 C CA . TYR A 1 207 ? -6.286 12.964 -3.764 1.00 84.00 207 TYR A CA 1
ATOM 1688 C C . TYR A 1 207 ? -5.503 13.966 -2.899 1.00 84.00 207 TYR A C 1
ATOM 1690 O O . TYR A 1 207 ? -5.831 14.152 -1.728 1.00 84.00 207 TYR A O 1
ATOM 1698 N N . LEU A 1 208 ? -4.495 14.643 -3.462 1.00 86.31 208 LEU A N 1
ATOM 1699 C CA . LEU A 1 208 ? -3.721 15.655 -2.733 1.00 86.31 208 LEU A CA 1
ATOM 1700 C C . LEU A 1 208 ? -4.589 16.848 -2.321 1.00 86.31 208 LEU A C 1
ATOM 1702 O O . LEU A 1 208 ? -4.473 17.311 -1.190 1.00 86.31 208 LEU A O 1
ATOM 1706 N N . ILE A 1 209 ? -5.478 17.314 -3.204 1.00 82.06 209 ILE A N 1
ATOM 1707 C CA . ILE A 1 209 ? -6.437 18.377 -2.881 1.00 82.06 209 ILE A CA 1
ATOM 1708 C C . ILE A 1 209 ? -7.329 17.930 -1.726 1.00 82.06 209 ILE A C 1
ATOM 1710 O O . ILE A 1 209 ? -7.463 18.670 -0.760 1.00 82.06 209 ILE A O 1
ATOM 1714 N N . THR A 1 210 ? -7.890 16.719 -1.775 1.00 79.94 210 THR A N 1
ATOM 1715 C CA . THR A 1 210 ? -8.718 16.196 -0.684 1.00 79.94 210 THR A CA 1
ATOM 1716 C C . THR A 1 210 ? -7.942 16.131 0.627 1.00 79.94 210 THR A C 1
ATOM 1718 O O . THR A 1 210 ? -8.470 16.560 1.642 1.00 79.94 210 THR A O 1
ATOM 1721 N N . LEU A 1 211 ? -6.685 15.676 0.630 1.00 82.12 211 LEU A N 1
ATOM 1722 C CA . LEU A 1 211 ? -5.861 15.673 1.844 1.00 82.12 211 LEU A CA 1
ATOM 1723 C C . LEU A 1 211 ? -5.638 17.081 2.409 1.00 82.12 211 LEU A C 1
ATOM 1725 O O . LEU A 1 211 ? -5.802 17.289 3.609 1.00 82.12 211 LEU A O 1
ATOM 1729 N N . VAL A 1 212 ? -5.279 18.044 1.556 1.00 81.94 212 VAL A N 1
ATOM 1730 C CA . VAL A 1 212 ? -5.040 19.434 1.972 1.00 81.94 212 VAL A CA 1
ATOM 1731 C C . VAL A 1 212 ? -6.327 20.078 2.479 1.00 81.94 212 VAL A C 1
ATOM 1733 O O . VAL A 1 212 ? -6.311 20.717 3.527 1.00 81.94 212 VAL A O 1
ATOM 1736 N N . VAL A 1 213 ? -7.446 19.881 1.778 1.00 80.62 213 VAL A N 1
ATOM 1737 C CA . VAL A 1 213 ? -8.759 20.391 2.188 1.00 80.62 213 VAL A CA 1
ATOM 1738 C C . VAL A 1 213 ? -9.181 19.760 3.509 1.00 80.62 213 VAL A C 1
ATOM 1740 O O . VAL A 1 213 ? -9.545 20.493 4.418 1.00 80.62 213 VAL A O 1
ATOM 1743 N N . SER A 1 214 ? -9.066 18.440 3.671 1.00 77.12 214 SER A N 1
ATOM 1744 C CA . SER A 1 214 ? -9.382 17.766 4.935 1.00 77.12 214 SER A CA 1
ATOM 1745 C C . SER A 1 214 ? -8.520 18.276 6.090 1.00 77.12 214 SER A C 1
ATOM 1747 O O . SER A 1 214 ? -9.043 18.532 7.170 1.00 77.12 214 SER A O 1
ATOM 1749 N N . GLY A 1 215 ? -7.217 18.485 5.870 1.00 73.25 215 GLY A N 1
ATOM 1750 C CA . GLY A 1 215 ? -6.320 19.055 6.879 1.00 73.25 215 GLY A CA 1
ATOM 1751 C C . GLY A 1 215 ? -6.649 20.512 7.220 1.00 73.25 215 GLY A C 1
ATOM 1752 O O . GLY A 1 215 ? -6.673 20.879 8.392 1.00 73.25 215 GLY A O 1
ATOM 1753 N N . GLY A 1 216 ? -6.954 21.333 6.212 1.00 71.44 216 GLY A N 1
ATOM 1754 C CA . GLY A 1 216 ? -7.361 22.727 6.392 1.00 71.44 216 GLY A CA 1
ATOM 1755 C C . GLY A 1 216 ? -8.705 22.859 7.105 1.00 71.44 216 GLY A C 1
ATOM 1756 O O . GLY A 1 216 ? -8.840 23.685 8.003 1.00 71.44 216 GLY A O 1
ATOM 1757 N N . VAL A 1 217 ? -9.674 22.004 6.766 1.00 76.31 217 VAL A N 1
ATOM 1758 C CA . VAL A 1 217 ? -10.957 21.903 7.470 1.00 76.31 217 VAL A CA 1
ATOM 1759 C C . VAL A 1 217 ? -10.721 21.478 8.913 1.00 76.31 217 VAL A C 1
ATOM 1761 O O . VAL A 1 217 ? -11.209 22.149 9.811 1.00 76.31 217 VAL A O 1
ATOM 1764 N N . PHE A 1 218 ? -9.921 20.438 9.163 1.00 71.88 218 PHE A N 1
ATOM 1765 C CA . PHE A 1 218 ? -9.602 20.002 10.523 1.00 71.88 218 PHE A CA 1
ATOM 1766 C C . PHE A 1 218 ? -8.958 21.120 11.356 1.00 71.88 218 PHE A C 1
ATOM 1768 O O . PHE A 1 218 ? -9.406 21.386 12.467 1.00 71.88 218 PHE A O 1
ATOM 1775 N N . PHE A 1 219 ? -7.963 21.820 10.805 1.00 69.88 219 PHE A N 1
ATOM 1776 C CA . PHE A 1 219 ? -7.310 22.946 11.475 1.00 69.88 219 PHE A CA 1
ATOM 1777 C C . PHE A 1 219 ? -8.267 24.122 11.712 1.00 69.88 219 PHE A C 1
ATOM 1779 O O . PHE A 1 219 ? -8.269 24.727 12.782 1.00 69.88 219 PHE A O 1
ATOM 1786 N N . GLY A 1 220 ? -9.103 24.457 10.728 1.00 69.75 220 GLY A N 1
ATOM 1787 C CA . GLY A 1 220 ? -10.126 25.489 10.881 1.00 69.75 220 GLY A CA 1
ATOM 1788 C C . GLY A 1 220 ? -11.094 25.135 12.005 1.00 69.75 220 GLY A C 1
ATOM 1789 O O . GLY A 1 220 ? -11.327 25.946 12.896 1.00 69.75 220 GLY A O 1
ATOM 1790 N N . LEU A 1 221 ? -11.578 23.893 12.017 1.00 68.81 221 LEU A N 1
ATOM 1791 C CA . LEU A 1 221 ? -12.487 23.391 13.041 1.00 68.81 221 LEU A CA 1
ATOM 1792 C C . LEU A 1 221 ? -11.831 23.352 14.431 1.00 68.81 221 LEU A C 1
ATOM 1794 O O . LEU A 1 221 ? -12.468 23.748 15.403 1.00 68.81 221 LEU A O 1
ATOM 1798 N N . SER A 1 222 ? -10.556 22.969 14.553 1.00 66.00 222 SER A N 1
ATOM 1799 C CA . SER A 1 222 ? -9.866 22.939 15.853 1.00 66.00 222 SER A CA 1
ATOM 1800 C C . SER A 1 222 ? -9.687 24.319 16.497 1.00 66.00 222 SER A C 1
ATOM 1802 O O . SER A 1 222 ? -9.468 24.400 17.700 1.00 66.00 222 SER A O 1
ATOM 1804 N N . ASN A 1 223 ? -9.768 25.398 15.713 1.00 71.00 223 ASN A N 1
ATOM 1805 C CA . ASN A 1 223 ? -9.596 26.772 16.191 1.00 71.00 223 ASN A CA 1
ATOM 1806 C C . ASN A 1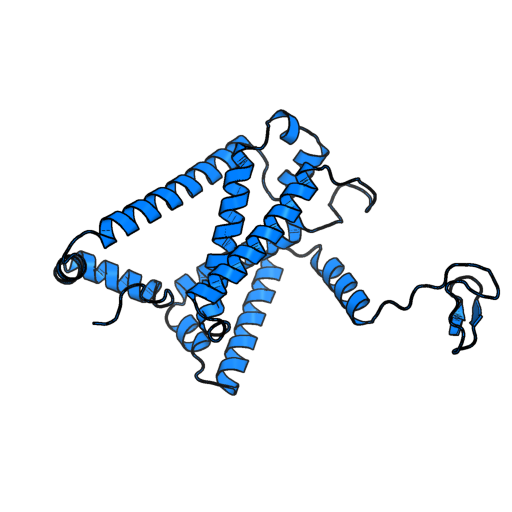 223 ? -10.917 27.505 16.465 1.00 71.00 223 ASN A C 1
ATOM 1808 O O . ASN A 1 223 ? -10.883 28.642 16.931 1.00 71.00 223 ASN A O 1
ATOM 1812 N N . VAL A 1 224 ? -12.077 26.904 16.180 1.00 72.06 224 VAL A N 1
ATOM 1813 C CA . VAL A 1 224 ? -13.367 27.542 16.467 1.00 72.06 224 VAL A CA 1
ATOM 1814 C C . VAL A 1 224 ? -13.730 27.302 17.943 1.00 72.06 224 VAL A C 1
ATOM 1816 O O . VAL A 1 224 ? -14.027 26.166 18.328 1.00 72.06 224 VAL A O 1
ATOM 1819 N N . PRO A 1 225 ? -13.738 28.345 18.797 1.00 66.56 225 PRO A N 1
ATOM 1820 C CA . PRO A 1 225 ? -14.131 28.193 20.192 1.00 66.56 225 PRO A CA 1
ATOM 1821 C C . PRO A 1 225 ? -15.606 27.792 20.271 1.00 66.56 225 PRO A C 1
ATOM 1823 O O . PRO A 1 225 ? -16.446 28.306 19.533 1.00 66.56 225 PRO A O 1
ATOM 1826 N N . ASN A 1 226 ? -15.927 26.857 21.166 1.00 67.62 226 ASN A N 1
ATOM 1827 C CA . ASN A 1 226 ? -17.273 26.296 21.323 1.00 67.62 226 ASN A CA 1
ATOM 1828 C C . ASN A 1 226 ? -17.843 25.626 20.057 1.00 67.62 226 ASN A C 1
ATOM 1830 O O . ASN A 1 226 ? -19.051 25.404 19.987 1.00 67.62 226 ASN A O 1
ATOM 1834 N N . LEU A 1 227 ? -17.005 25.250 19.079 1.00 66.00 227 LEU A N 1
ATOM 1835 C CA . LEU A 1 227 ? -17.449 24.509 17.894 1.00 66.00 227 LEU A CA 1
ATOM 1836 C C . LEU A 1 227 ? -18.208 23.243 18.279 1.00 66.00 227 LEU A C 1
ATOM 1838 O O . LEU A 1 227 ? -19.279 22.997 17.742 1.00 66.00 227 LEU A O 1
ATOM 1842 N N . TYR A 1 228 ? -17.681 22.480 19.238 1.00 59.00 228 TYR A N 1
ATOM 1843 C CA . TYR A 1 228 ? -18.345 21.285 19.748 1.00 59.00 228 TYR A CA 1
ATOM 1844 C C . TYR A 1 228 ? -19.760 21.593 20.251 1.00 59.00 228 TYR A C 1
ATOM 1846 O O . TYR A 1 228 ? -20.698 20.898 19.883 1.00 59.00 228 TYR A O 1
ATOM 1854 N N . TRP A 1 229 ? -19.944 22.676 21.012 1.00 57.91 229 TRP A N 1
ATOM 1855 C CA . TRP A 1 229 ? -21.261 23.090 21.504 1.00 57.91 229 TRP A CA 1
ATOM 1856 C C . TRP A 1 229 ? -22.190 23.568 20.384 1.00 57.91 229 TRP A C 1
ATOM 1858 O O . TRP A 1 229 ? -23.367 23.225 20.395 1.00 57.91 229 TRP A O 1
ATOM 1868 N N . ASN A 1 230 ? -21.674 24.288 19.387 1.00 64.38 230 ASN A N 1
ATOM 1869 C CA . ASN A 1 230 ? -22.456 24.737 18.230 1.00 64.38 230 ASN A CA 1
ATOM 1870 C C . ASN A 1 230 ? -22.867 23.580 17.307 1.00 64.38 230 ASN A C 1
ATOM 1872 O O . ASN A 1 230 ? -23.991 23.558 16.811 1.00 64.38 230 ASN A O 1
ATOM 1876 N N . ILE A 1 231 ? -21.977 22.603 17.111 1.00 59.91 231 ILE A N 1
ATOM 1877 C CA . ILE A 1 231 ? -22.264 21.339 16.425 1.00 59.91 231 ILE A CA 1
ATOM 1878 C C . ILE A 1 231 ? -23.338 20.581 17.205 1.00 59.91 231 ILE A C 1
ATOM 1880 O O . ILE A 1 231 ? -24.338 20.186 16.618 1.00 59.91 231 ILE A O 1
ATOM 1884 N N . ARG A 1 232 ? -23.173 20.467 18.530 1.00 52.56 232 ARG A N 1
ATOM 1885 C CA . ARG A 1 232 ? -24.075 19.737 19.429 1.00 52.56 232 ARG A CA 1
ATOM 1886 C C . ARG A 1 232 ? -25.480 20.326 19.532 1.00 52.56 232 ARG A C 1
ATOM 1888 O O . ARG A 1 232 ? -26.439 19.594 19.742 1.00 52.56 232 ARG A O 1
ATOM 1895 N N . MET A 1 233 ? -25.604 21.641 19.389 1.00 64.88 233 MET A N 1
ATOM 1896 C CA . MET A 1 233 ? -26.883 22.355 19.435 1.00 64.88 233 MET A CA 1
ATOM 1897 C C . MET A 1 233 ? -27.630 22.336 18.092 1.00 64.88 233 MET A C 1
ATOM 1899 O O . MET A 1 233 ? -28.815 22.661 18.059 1.00 64.88 233 MET A O 1
ATOM 1903 N N . ASN A 1 234 ? -26.971 21.981 16.981 1.00 66.88 234 ASN A N 1
ATOM 1904 C CA . ASN A 1 234 ? -27.609 21.917 15.670 1.00 66.88 234 ASN A CA 1
ATOM 1905 C C . ASN A 1 234 ? -28.122 20.489 15.408 1.00 66.88 234 ASN A C 1
ATOM 1907 O O . ASN A 1 234 ? -27.307 19.595 15.199 1.00 66.88 234 ASN A O 1
ATOM 1911 N N . PRO A 1 235 ? -29.446 20.252 15.371 1.00 66.56 235 PRO A N 1
ATOM 1912 C CA . PRO A 1 235 ? -30.005 18.902 15.299 1.00 66.56 235 PRO A CA 1
ATOM 1913 C C . PRO A 1 235 ? -29.644 18.165 14.003 1.00 66.56 235 PRO A C 1
ATOM 1915 O O . PRO A 1 235 ? -29.389 16.970 14.045 1.00 66.56 235 PRO A O 1
ATOM 1918 N N . PHE A 1 236 ? -29.537 18.866 12.870 1.00 66.31 236 PHE A N 1
ATOM 1919 C CA . PHE A 1 236 ? -29.158 18.254 11.591 1.00 66.31 236 PHE A CA 1
ATOM 1920 C C . PHE A 1 236 ? -27.673 17.881 11.555 1.00 66.31 236 PHE A C 1
ATOM 1922 O O . PHE A 1 236 ? -27.283 16.826 11.050 1.00 66.31 236 PHE A O 1
ATOM 1929 N N . VAL A 1 237 ? -26.824 18.747 12.114 1.00 56.34 237 VAL A N 1
ATOM 1930 C CA . VAL A 1 237 ? -25.391 18.469 12.221 1.00 56.34 237 VAL A CA 1
ATOM 1931 C C . VAL A 1 237 ? -25.146 17.392 13.268 1.00 56.34 237 VAL A C 1
ATOM 1933 O O . VAL A 1 237 ? -24.310 16.547 13.008 1.00 56.34 237 VAL A O 1
ATOM 1936 N N . MET A 1 238 ? -25.883 17.349 14.379 1.00 53.25 238 MET A N 1
ATOM 1937 C CA . MET A 1 238 ? -25.801 16.255 15.348 1.00 53.25 238 MET A CA 1
ATOM 1938 C C . MET A 1 238 ? -26.279 14.938 14.779 1.00 53.25 238 MET A C 1
ATOM 1940 O O . MET A 1 238 ? -25.593 13.955 14.966 1.00 53.25 238 MET A O 1
ATOM 1944 N N . GLU A 1 239 ? -27.371 14.901 14.023 1.00 62.97 239 GLU A N 1
ATOM 1945 C CA . GLU A 1 239 ? -27.800 13.672 13.355 1.00 62.97 239 GLU A CA 1
ATOM 1946 C C . GLU A 1 239 ? -26.735 13.202 12.352 1.00 62.97 239 GLU A C 1
ATOM 1948 O O . GLU A 1 239 ? -26.372 12.029 12.311 1.00 62.97 239 GLU A O 1
ATOM 1953 N N . THR A 1 240 ? -26.130 14.136 11.611 1.00 57.97 240 THR A N 1
ATOM 1954 C CA . THR A 1 240 ? -25.004 13.836 10.716 1.00 57.97 240 THR A CA 1
ATOM 1955 C C . THR A 1 240 ? -23.760 13.406 11.494 1.00 57.97 240 THR A C 1
ATOM 1957 O O . THR A 1 240 ? -23.086 12.471 11.088 1.00 57.97 240 THR A O 1
ATOM 1960 N N . VAL A 1 241 ? -23.443 14.050 12.615 1.00 58.94 241 VAL A N 1
ATOM 1961 C CA . VAL A 1 241 ? -22.300 13.734 13.475 1.00 58.94 241 VAL A CA 1
ATOM 1962 C C . VAL A 1 241 ? -22.529 12.433 14.221 1.00 58.94 241 VAL A C 1
ATOM 1964 O O . VAL A 1 241 ? -21.560 11.722 14.387 1.00 58.94 241 VAL A O 1
ATOM 1967 N N . ASP A 1 242 ? -23.749 12.055 14.583 1.00 58.12 242 ASP A N 1
ATOM 1968 C CA . ASP A 1 242 ? -24.113 10.772 15.193 1.00 58.12 242 ASP A CA 1
ATOM 1969 C C . ASP A 1 242 ? -24.032 9.650 14.155 1.00 58.12 242 ASP A C 1
ATOM 1971 O O . ASP A 1 242 ? -23.498 8.578 14.428 1.00 58.12 242 ASP A O 1
ATOM 1975 N N . ILE A 1 243 ? -24.458 9.919 12.916 1.00 56.94 243 ILE A N 1
ATOM 1976 C CA . ILE A 1 243 ? -24.216 9.026 11.781 1.00 56.94 243 ILE A CA 1
ATOM 1977 C C . ILE A 1 243 ? -22.706 8.880 11.552 1.00 56.94 243 ILE A C 1
ATOM 1979 O O . ILE A 1 243 ? -22.216 7.761 11.457 1.00 56.94 243 ILE A O 1
ATOM 1983 N N . PHE A 1 244 ? -21.942 9.975 11.501 1.00 51.91 244 PHE A N 1
ATOM 1984 C CA . PHE A 1 244 ? -20.495 9.948 11.272 1.00 51.91 244 PHE A CA 1
ATOM 1985 C C . PHE A 1 244 ? -19.714 9.365 12.455 1.00 51.91 244 PHE A C 1
ATOM 1987 O O . PHE A 1 244 ? -18.796 8.599 12.232 1.00 51.91 244 PHE A O 1
ATOM 1994 N N . THR A 1 245 ? -20.052 9.662 13.703 1.00 54.41 245 THR A N 1
ATOM 1995 C CA . THR A 1 245 ? -19.415 9.075 14.892 1.00 54.41 245 THR A CA 1
ATOM 1996 C C . THR A 1 245 ? -19.814 7.625 15.056 1.00 54.41 245 THR A C 1
ATOM 1998 O O . THR A 1 245 ? -18.958 6.836 15.411 1.00 54.41 245 THR A O 1
ATOM 2001 N N . GLY A 1 246 ? -21.039 7.230 14.708 1.00 52.44 246 GLY A N 1
ATOM 2002 C CA . GLY 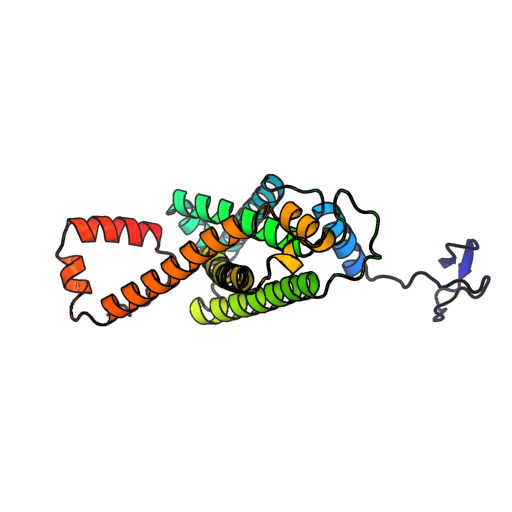A 1 246 ? -21.397 5.821 14.567 1.00 52.44 246 GLY A CA 1
ATOM 2003 C C . GLY A 1 246 ? -20.530 5.132 13.513 1.00 52.44 246 GLY A C 1
ATOM 2004 O O . GLY A 1 246 ? -19.980 4.074 13.762 1.00 52.44 246 GLY A O 1
ATOM 2005 N N . LEU A 1 247 ? -20.332 5.770 12.361 1.00 46.72 247 LEU A N 1
ATOM 2006 C CA . LEU A 1 247 ? -19.525 5.265 11.246 1.00 46.72 247 LEU A CA 1
ATOM 2007 C C . LEU A 1 247 ? -17.993 5.280 11.512 1.00 46.72 247 LEU A C 1
ATOM 2009 O O . LEU A 1 247 ? -17.251 4.439 10.992 1.00 46.72 247 LEU A O 1
ATOM 2013 N N . PHE A 1 248 ? -17.501 6.230 12.306 1.00 48.09 248 PHE A N 1
ATOM 2014 C CA . PHE A 1 248 ? -16.082 6.506 12.569 1.00 48.09 248 PHE A CA 1
ATOM 2015 C C . PHE A 1 248 ? -15.699 6.370 14.051 1.00 48.09 248 PHE A C 1
ATOM 2017 O O . PHE A 1 248 ? -14.656 6.876 14.459 1.00 48.09 248 PHE A O 1
ATOM 2024 N N . ASP A 1 249 ? -16.487 5.640 14.841 1.00 52.09 249 ASP A N 1
ATOM 2025 C CA . ASP A 1 249 ? -16.252 5.325 16.264 1.00 52.09 249 ASP A CA 1
ATOM 2026 C C . ASP A 1 249 ? -14.884 4.669 16.546 1.00 52.09 249 ASP A C 1
ATOM 2028 O O . ASP A 1 249 ? -14.411 4.633 17.681 1.00 52.09 249 ASP A O 1
ATOM 2032 N N . TRP A 1 250 ? -14.240 4.149 15.503 1.00 44.59 250 TRP A N 1
ATOM 2033 C CA . TRP A 1 250 ? -12.912 3.547 15.510 1.00 44.59 250 TRP A CA 1
ATOM 2034 C C . TRP A 1 250 ? -11.754 4.529 15.385 1.00 44.59 250 TRP A C 1
ATOM 2036 O O . TRP A 1 250 ? -10.611 4.137 15.637 1.00 44.59 250 TRP A O 1
ATOM 2046 N N . MET A 1 251 ? -11.995 5.772 14.962 1.00 42.06 251 MET A N 1
ATOM 2047 C CA . MET A 1 251 ? -10.976 6.807 15.090 1.00 42.06 251 MET A CA 1
ATOM 2048 C C . MET A 1 251 ? -10.893 7.175 16.572 1.00 42.06 251 MET A C 1
ATOM 2050 O O . MET A 1 251 ? -11.924 7.514 17.153 1.00 42.06 251 MET A O 1
ATOM 2054 N N . PRO A 1 252 ? -9.704 7.126 17.207 1.00 45.41 252 PRO A N 1
ATOM 2055 C CA . PRO A 1 252 ? -9.576 7.650 18.558 1.00 45.41 252 PRO A CA 1
ATOM 2056 C C . PRO A 1 252 ? -10.094 9.088 18.552 1.00 45.41 252 PRO A C 1
ATOM 2058 O O . PRO A 1 252 ? -9.717 9.875 17.677 1.00 45.41 252 PRO A O 1
ATOM 2061 N N . LEU A 1 253 ? -10.981 9.410 19.497 1.00 46.62 253 LEU A N 1
ATOM 2062 C CA . LEU A 1 253 ? -11.392 10.782 19.759 1.00 46.62 253 LEU A CA 1
ATOM 2063 C C . LEU A 1 253 ? -10.107 11.587 19.973 1.00 46.62 253 LEU A C 1
ATOM 2065 O O . LEU A 1 253 ? -9.445 11.478 21.000 1.00 46.62 253 LEU A O 1
ATOM 2069 N N . LEU A 1 254 ? -9.719 12.376 18.969 1.00 37.50 254 LEU A N 1
ATOM 2070 C CA . LEU A 1 254 ? -8.587 13.302 19.070 1.00 37.50 254 LEU A CA 1
ATOM 2071 C C . LEU A 1 254 ? -8.884 14.438 20.060 1.00 37.50 254 LEU A C 1
ATOM 2073 O O . LEU A 1 254 ? -8.033 15.297 20.285 1.00 37.50 254 LEU A O 1
ATOM 2077 N N . TRP A 1 255 ? -10.094 14.467 20.619 1.00 36.50 255 TRP A N 1
ATOM 2078 C CA . TRP A 1 255 ? -10.527 15.419 21.621 1.00 36.50 255 TRP A CA 1
ATOM 2079 C C . TRP A 1 255 ? -10.603 14.726 22.980 1.00 36.50 255 TRP A C 1
ATOM 2081 O O . TRP A 1 255 ? -11.184 13.644 23.066 1.00 36.50 255 TRP A O 1
ATOM 2091 N N . PRO A 1 256 ? -10.018 15.325 24.030 1.00 33.69 256 PRO A N 1
ATOM 2092 C CA . PRO A 1 256 ? -10.139 14.794 25.375 1.00 33.69 256 PRO A CA 1
ATOM 2093 C C . PRO A 1 256 ? -11.617 14.739 25.766 1.00 33.69 256 PRO A C 1
ATOM 2095 O O . PRO A 1 256 ? -12.354 15.709 25.574 1.00 33.69 256 PRO A O 1
ATOM 2098 N N . GLU A 1 257 ? -12.038 13.597 26.305 1.00 37.62 257 GLU A N 1
ATOM 2099 C CA . GLU A 1 257 ? -13.271 13.511 27.081 1.00 37.62 257 GLU A CA 1
ATOM 2100 C C . GLU A 1 257 ? -13.076 14.434 28.291 1.00 37.62 257 GLU A C 1
ATOM 2102 O O . GLU A 1 257 ? -12.216 14.182 29.137 1.00 37.62 257 GLU A 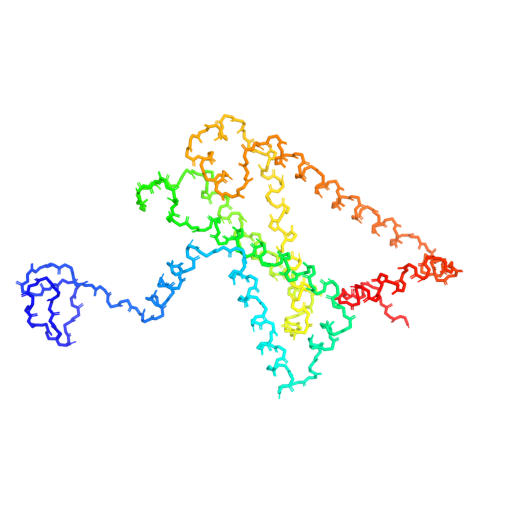O 1
ATOM 2107 N N . GLY A 1 258 ? -13.763 15.579 28.268 1.00 35.59 258 GLY A N 1
ATOM 2108 C CA . GLY A 1 258 ? -13.779 16.537 29.374 1.00 35.59 258 GLY A CA 1
ATOM 2109 C C . GLY A 1 258 ? -14.513 15.990 30.585 1.00 35.59 258 GLY A C 1
ATOM 2110 O O . GLY A 1 258 ? -15.511 15.260 30.380 1.00 35.59 258 GLY A O 1
#